Protein AF-A0ABD1EGR4-F1 (afdb_monomer)

Foldseek 3Di:
DDDPPPQDWDWDWDQDPNDTDIDTGGPVLRVVLVVDVVSVNVVVVVVVVVVVVVVVVVVVVVVVVVVVVQLVLLVVLVVCCVPPNDPDDDRDPPNVVCCVVPVPPPPPPVPDPPVPPDDDDDDDDDDDDDDDDDPPDDPPPPPPPPPDPPVPPDDDPCNVVVVVVVVVVVVVVVVVVVVVVVVVVVVVVVVVVVVVVVVVVVVVVVVVVVVVVVVPD

Nearest PDB structures (foldseek):
  4ija-assembly1_B  TM=2.630E-01  e=8.691E+00  Staphylococcus aureus subsp. aureus N315
  5gli-assembly1_A  TM=2.748E-01  e=9.912E+00  Homo sapiens

Structure (mmCIF, N/CA/C/O backbone):
data_AF-A0ABD1EGR4-F1
#
_entry.id   AF-A0ABD1EGR4-F1
#
loop_
_atom_site.group_PDB
_atom_site.id
_atom_site.type_symbol
_atom_site.label_atom_id
_atom_site.label_alt_id
_atom_site.label_comp_id
_atom_site.label_asym_id
_atom_site.label_entity_id
_atom_site.label_seq_id
_atom_site.pdbx_PDB_ins_code
_atom_site.Cartn_x
_atom_site.Cartn_y
_atom_site.Cartn_z
_atom_site.occupancy
_atom_site.B_iso_or_equiv
_atom_site.auth_seq_id
_atom_site.auth_comp_id
_atom_site.auth_asym_id
_atom_site.auth_atom_id
_atom_site.pdbx_PDB_model_num
ATOM 1 N N . MET A 1 1 ? 37.992 14.326 23.377 1.00 39.28 1 MET A N 1
ATOM 2 C CA . MET A 1 1 ? 37.382 14.932 22.176 1.00 39.28 1 MET A CA 1
ATOM 3 C C . MET A 1 1 ? 37.569 13.940 21.048 1.00 39.28 1 MET A C 1
ATOM 5 O O . MET A 1 1 ? 38.566 14.001 20.340 1.00 39.28 1 MET A O 1
ATOM 9 N N . GLU A 1 2 ? 36.673 12.964 20.970 1.00 46.69 2 GLU A N 1
ATOM 10 C CA . GLU A 1 2 ? 36.592 12.062 19.824 1.00 46.69 2 GLU A CA 1
ATOM 11 C C . GLU A 1 2 ? 35.922 12.859 18.708 1.00 46.69 2 GLU A C 1
ATOM 13 O O . GLU A 1 2 ? 34.825 13.386 18.886 1.00 46.69 2 GLU A O 1
ATOM 18 N N . LYS A 1 3 ? 36.643 13.081 17.609 1.00 48.09 3 LYS A N 1
ATOM 19 C CA . LYS A 1 3 ? 36.060 13.684 16.416 1.00 48.09 3 LYS A CA 1
ATOM 20 C C . LYS A 1 3 ? 35.178 12.610 15.786 1.00 48.09 3 LYS A C 1
ATOM 22 O O . LYS A 1 3 ? 35.717 11.623 15.297 1.00 48.09 3 LYS A O 1
ATOM 27 N N . GLU A 1 4 ? 33.862 12.803 15.809 1.00 52.94 4 GLU A N 1
ATOM 28 C CA . GLU A 1 4 ? 32.951 12.138 14.873 1.00 52.94 4 GLU A CA 1
ATOM 29 C C . GLU A 1 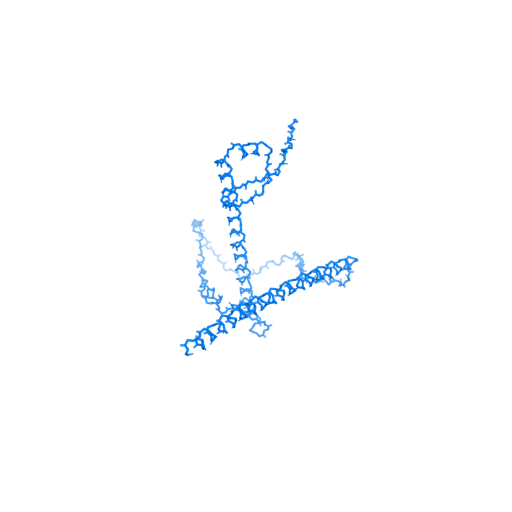4 ? 33.441 12.472 13.460 1.00 52.94 4 GLU A C 1
ATOM 31 O O . GLU A 1 4 ? 33.271 13.592 12.972 1.00 52.94 4 GLU A O 1
ATOM 36 N N . SER A 1 5 ? 34.141 11.533 12.825 1.00 59.09 5 SER A N 1
ATOM 37 C CA . SER A 1 5 ? 34.389 11.601 11.393 1.00 59.09 5 SER A CA 1
ATOM 38 C C . SER A 1 5 ? 33.048 11.366 10.718 1.00 59.09 5 SER A C 1
ATOM 40 O O . SER A 1 5 ? 32.538 10.248 10.742 1.00 59.09 5 SER A O 1
ATOM 42 N N . ALA A 1 6 ? 32.455 12.422 10.165 1.00 64.62 6 ALA A N 1
ATOM 43 C CA . ALA A 1 6 ? 31.322 12.275 9.269 1.00 64.62 6 ALA A CA 1
ATOM 44 C C . ALA A 1 6 ? 31.764 11.367 8.114 1.00 64.62 6 ALA A C 1
ATOM 46 O O . ALA A 1 6 ? 32.645 11.738 7.338 1.00 64.62 6 ALA A O 1
ATOM 47 N N . GLU A 1 7 ? 31.219 10.154 8.067 1.00 78.44 7 GLU A N 1
ATOM 48 C CA . GLU A 1 7 ? 31.459 9.225 6.972 1.00 78.44 7 GLU A CA 1
ATOM 49 C C . GLU A 1 7 ? 30.878 9.847 5.701 1.00 78.44 7 GLU A C 1
ATOM 51 O O . GLU A 1 7 ? 29.683 10.130 5.613 1.00 78.44 7 GLU A O 1
ATOM 56 N N . GLU A 1 8 ? 31.748 10.134 4.737 1.00 88.25 8 GLU A N 1
ATOM 57 C CA . GLU A 1 8 ? 31.351 10.670 3.442 1.00 88.25 8 GLU A CA 1
ATOM 58 C C . GLU A 1 8 ? 30.535 9.604 2.704 1.00 88.25 8 GLU A C 1
ATOM 60 O O . GLU A 1 8 ? 31.027 8.505 2.448 1.00 88.25 8 GLU A O 1
ATOM 65 N N . LEU A 1 9 ? 29.266 9.902 2.424 1.00 90.94 9 LEU A N 1
ATOM 66 C CA . LEU A 1 9 ? 28.355 9.009 1.711 1.00 90.94 9 LEU A CA 1
ATOM 67 C C . LEU A 1 9 ? 28.386 9.332 0.217 1.00 90.94 9 LEU A C 1
ATOM 69 O O . LEU A 1 9 ? 28.289 10.496 -0.171 1.00 90.94 9 LEU A O 1
ATOM 73 N N . VAL A 1 10 ? 28.463 8.296 -0.612 1.00 92.62 10 VAL A N 1
ATOM 74 C CA . VAL A 1 10 ? 28.501 8.396 -2.071 1.00 92.62 10 VAL A CA 1
ATOM 75 C C . VAL A 1 10 ? 27.413 7.519 -2.675 1.00 92.62 10 VAL A C 1
ATOM 77 O O . VAL A 1 10 ? 27.086 6.446 -2.167 1.00 92.62 10 VAL A O 1
ATOM 80 N N . GLU A 1 11 ? 26.836 7.998 -3.770 1.00 92.94 11 GLU A N 1
ATOM 81 C CA . GLU A 1 11 ? 25.875 7.260 -4.577 1.00 92.94 11 GLU A CA 1
ATOM 82 C C . GLU A 1 11 ? 26.617 6.432 -5.633 1.00 92.94 11 GLU A C 1
ATOM 84 O O . GLU A 1 11 ? 27.356 6.977 -6.454 1.00 92.94 11 GLU A O 1
ATOM 89 N N . ILE A 1 12 ? 26.425 5.114 -5.615 1.00 91.31 12 ILE A N 1
ATOM 90 C CA . ILE A 1 12 ? 27.001 4.188 -6.596 1.00 91.31 12 ILE A CA 1
ATOM 91 C C . ILE A 1 12 ? 25.898 3.431 -7.330 1.00 91.31 12 ILE A C 1
ATOM 93 O O . ILE A 1 12 ? 24.849 3.127 -6.762 1.00 91.31 12 ILE A O 1
ATOM 97 N N . SER A 1 13 ? 26.147 3.107 -8.598 1.00 90.44 13 SER A N 1
ATOM 98 C CA . SER A 1 13 ? 25.263 2.266 -9.410 1.00 90.44 13 SER A CA 1
ATOM 99 C C . SER A 1 13 ? 25.934 0.923 -9.670 1.00 90.44 13 SER A C 1
ATOM 101 O O . SER A 1 13 ? 27.035 0.879 -10.212 1.00 90.44 13 SER A O 1
ATOM 103 N N . LEU A 1 14 ? 25.272 -0.161 -9.271 1.00 89.94 14 LEU A N 1
ATOM 104 C CA . LEU A 1 14 ? 25.746 -1.533 -9.423 1.00 89.94 14 LEU A CA 1
ATOM 105 C C . LEU A 1 14 ? 24.806 -2.292 -10.361 1.00 89.94 14 LEU A C 1
ATOM 107 O O . LEU A 1 14 ? 23.589 -2.273 -10.168 1.00 89.94 14 LEU A O 1
ATOM 111 N N . ASN A 1 15 ? 25.361 -2.997 -11.348 1.00 87.75 15 ASN A N 1
ATOM 112 C CA . ASN A 1 15 ? 24.580 -3.894 -12.194 1.00 87.75 15 ASN A CA 1
ATOM 113 C C . ASN A 1 15 ? 24.522 -5.281 -11.547 1.00 87.75 15 ASN A C 1
ATOM 115 O O . ASN A 1 15 ? 25.533 -5.972 -11.439 1.00 87.75 15 ASN A O 1
ATOM 119 N N . TYR A 1 16 ? 23.336 -5.705 -11.121 1.00 85.81 16 TYR A N 1
ATOM 120 C CA . TYR A 1 16 ? 23.127 -7.018 -10.523 1.00 85.81 16 TYR A CA 1
ATOM 121 C C . TYR A 1 16 ? 22.041 -7.773 -11.285 1.00 85.81 16 TYR A C 1
ATOM 123 O O . TYR A 1 16 ? 20.891 -7.342 -11.356 1.00 85.81 16 TYR A O 1
ATOM 131 N N . LYS A 1 17 ? 22.402 -8.928 -11.862 1.00 87.62 17 LYS A N 1
ATOM 132 C CA . LYS A 1 17 ? 21.497 -9.778 -12.664 1.00 87.62 17 LYS A CA 1
ATOM 133 C C . LYS A 1 17 ? 20.791 -9.021 -13.807 1.00 87.62 17 LYS A C 1
ATOM 135 O O . LYS A 1 17 ? 19.654 -9.341 -14.145 1.00 87.62 17 LYS A O 1
ATOM 140 N N . GLY A 1 18 ? 21.464 -8.036 -14.409 1.00 84.00 18 GLY A N 1
ATOM 141 C CA . GLY A 1 18 ? 20.916 -7.230 -15.505 1.00 84.00 18 GLY A CA 1
ATOM 142 C C . GLY A 1 18 ? 19.985 -6.099 -15.061 1.00 84.00 18 GLY A C 1
ATOM 143 O O . GLY A 1 18 ? 19.310 -5.516 -15.906 1.00 84.00 18 GLY A O 1
ATOM 144 N N . LEU A 1 19 ? 19.933 -5.796 -13.760 1.00 83.56 19 LEU A N 1
ATOM 145 C CA . LEU A 1 19 ? 19.247 -4.635 -13.201 1.00 83.56 19 LEU A CA 1
ATOM 146 C C . LEU A 1 19 ? 20.280 -3.642 -12.670 1.00 83.56 19 LEU A C 1
ATOM 148 O O . LEU A 1 19 ? 21.143 -4.022 -11.880 1.00 83.56 19 LEU A O 1
ATOM 152 N N . ASP A 1 20 ? 20.157 -2.378 -13.067 1.00 89.38 20 ASP A N 1
ATOM 153 C CA . ASP A 1 20 ? 20.952 -1.291 -12.500 1.00 89.38 20 ASP A CA 1
ATOM 154 C C . ASP A 1 20 ? 20.298 -0.825 -11.196 1.00 89.38 20 ASP A C 1
ATOM 156 O O . ASP A 1 20 ? 19.150 -0.371 -11.180 1.00 89.38 20 ASP A O 1
ATOM 160 N N . LEU A 1 21 ? 21.016 -0.995 -10.089 1.00 88.12 21 LEU A N 1
ATOM 161 C CA . LEU A 1 21 ? 20.569 -0.657 -8.744 1.00 88.12 21 LEU A CA 1
ATOM 162 C C . LEU A 1 21 ? 21.455 0.441 -8.168 1.00 88.12 21 LEU A C 1
ATOM 164 O O . LEU A 1 21 ? 22.680 0.371 -8.255 1.00 88.12 21 LEU A O 1
ATOM 168 N N . THR A 1 22 ? 20.832 1.432 -7.541 1.00 90.12 22 THR A N 1
ATOM 169 C CA . THR A 1 22 ? 21.526 2.595 -6.987 1.00 90.12 22 THR A CA 1
ATOM 170 C C . THR A 1 22 ? 21.521 2.543 -5.464 1.00 90.12 22 THR A C 1
ATOM 172 O O . THR A 1 22 ? 20.469 2.355 -4.851 1.00 90.12 22 THR A O 1
ATOM 175 N N . PHE A 1 23 ? 22.693 2.708 -4.852 1.00 89.31 23 PHE A N 1
ATOM 176 C CA . PHE A 1 23 ? 22.882 2.642 -3.403 1.00 89.31 23 PHE A CA 1
ATOM 177 C C . PHE A 1 23 ? 23.635 3.866 -2.894 1.00 89.31 23 PHE A C 1
ATOM 179 O O . PHE A 1 23 ? 24.560 4.344 -3.545 1.00 89.31 23 PHE A O 1
ATOM 186 N N . ILE A 1 24 ? 23.266 4.332 -1.701 1.00 91.31 24 ILE A N 1
ATOM 187 C CA . ILE A 1 24 ? 24.014 5.347 -0.953 1.00 91.31 24 ILE A CA 1
ATOM 188 C C . ILE A 1 24 ? 24.839 4.609 0.095 1.00 91.31 24 ILE A C 1
ATOM 190 O O . ILE A 1 24 ? 24.270 3.990 0.997 1.00 91.31 24 ILE A O 1
ATOM 194 N N . VAL A 1 25 ? 26.161 4.653 -0.039 1.00 91.06 25 VAL A N 1
ATOM 195 C CA . VAL A 1 25 ? 27.093 3.892 0.802 1.00 91.06 25 VAL A CA 1
ATOM 196 C C . VAL A 1 25 ? 28.262 4.772 1.254 1.00 91.06 25 VAL A C 1
ATOM 198 O O . VAL A 1 25 ? 28.586 5.742 0.566 1.00 91.06 25 VAL A O 1
ATOM 201 N N . PRO A 1 26 ? 28.913 4.477 2.391 1.00 92.31 26 PRO A N 1
ATOM 202 C CA . PRO A 1 26 ? 30.149 5.152 2.779 1.00 92.31 26 PRO A CA 1
ATOM 203 C C . PRO A 1 26 ? 31.219 5.031 1.690 1.00 92.31 26 PRO A C 1
ATOM 205 O O . PRO A 1 26 ? 31.347 3.979 1.068 1.00 92.31 26 PRO A O 1
ATOM 208 N N . LEU A 1 27 ? 32.029 6.073 1.491 1.00 87.44 27 LEU A N 1
ATOM 209 C CA . LEU A 1 27 ? 33.076 6.131 0.461 1.00 87.44 27 LEU A CA 1
ATOM 210 C C . LEU A 1 27 ? 34.026 4.921 0.516 1.00 87.44 27 LEU A C 1
ATOM 212 O O . LEU A 1 27 ? 34.391 4.366 -0.516 1.00 87.44 27 LEU A O 1
ATOM 216 N N . VAL A 1 28 ? 34.372 4.476 1.727 1.00 88.12 28 VAL A N 1
ATOM 217 C CA . VAL A 1 28 ? 35.227 3.298 1.949 1.00 88.12 28 VAL A CA 1
ATOM 218 C C . VAL A 1 28 ? 34.556 2.016 1.447 1.00 88.12 28 VAL A C 1
ATOM 220 O O . VAL A 1 28 ? 35.212 1.158 0.866 1.00 88.12 28 VAL A O 1
ATOM 223 N N . GLU A 1 29 ? 33.242 1.883 1.641 1.00 88.06 29 GLU A N 1
ATOM 224 C CA . GLU A 1 29 ? 32.485 0.749 1.107 1.00 88.06 29 GLU A CA 1
ATOM 225 C C . GLU A 1 29 ? 32.318 0.867 -0.412 1.00 88.06 29 GLU A C 1
ATOM 227 O O . GLU A 1 29 ? 32.444 -0.138 -1.106 1.00 88.06 29 GLU A O 1
ATOM 232 N N . ALA A 1 30 ? 32.102 2.074 -0.947 1.00 88.06 30 ALA A N 1
ATOM 233 C CA . ALA A 1 30 ? 31.981 2.310 -2.387 1.00 88.06 30 ALA A CA 1
ATOM 234 C C . ALA A 1 30 ? 33.208 1.804 -3.157 1.00 88.06 30 ALA A C 1
ATOM 236 O O . ALA A 1 30 ? 33.063 1.146 -4.184 1.00 88.06 30 ALA A O 1
ATOM 237 N N . GLU A 1 31 ? 34.411 2.071 -2.645 1.00 87.75 31 GLU A N 1
ATOM 238 C CA . GLU A 1 31 ? 35.658 1.639 -3.277 1.00 87.75 31 GLU A CA 1
ATOM 239 C C . GLU A 1 31 ? 35.791 0.110 -3.302 1.00 87.75 31 GLU A C 1
ATOM 241 O O . GLU A 1 31 ? 36.231 -0.457 -4.300 1.00 87.75 31 GLU A O 1
ATOM 246 N N . ILE A 1 32 ? 35.351 -0.583 -2.250 1.00 89.25 32 ILE A N 1
ATOM 247 C CA . ILE A 1 32 ? 35.344 -2.052 -2.218 1.00 89.25 32 ILE A CA 1
ATOM 248 C C . ILE A 1 32 ? 34.323 -2.596 -3.225 1.00 89.25 32 ILE A C 1
ATOM 250 O O . ILE A 1 32 ? 34.641 -3.489 -4.005 1.00 89.25 32 ILE A O 1
ATOM 254 N N . LEU A 1 33 ? 33.112 -2.034 -3.244 1.00 89.88 33 LEU A N 1
ATOM 255 C CA . LEU A 1 33 ? 32.012 -2.503 -4.091 1.00 89.88 33 LEU A CA 1
ATOM 256 C C . LEU A 1 33 ? 32.248 -2.252 -5.587 1.00 89.88 33 LEU A C 1
ATOM 258 O O . LEU A 1 33 ? 31.697 -2.972 -6.410 1.00 89.88 33 LEU A O 1
ATOM 262 N N . LEU A 1 34 ? 33.045 -1.245 -5.950 1.00 88.19 34 LEU A N 1
ATOM 263 C CA . LEU A 1 34 ? 33.411 -0.979 -7.346 1.00 88.19 34 LEU A CA 1
ATOM 264 C C . LEU A 1 34 ? 34.579 -1.844 -7.841 1.00 88.19 34 LEU A C 1
ATOM 266 O O . LEU A 1 34 ? 34.732 -2.010 -9.048 1.00 88.19 34 LEU A O 1
ATOM 270 N N . ASN A 1 35 ? 35.404 -2.368 -6.929 1.00 89.62 35 ASN A N 1
ATOM 271 C CA . ASN A 1 35 ? 36.596 -3.150 -7.266 1.00 89.62 35 ASN A CA 1
ATOM 272 C C . ASN A 1 35 ? 36.386 -4.669 -7.154 1.00 89.62 35 ASN A C 1
ATOM 274 O O . ASN A 1 35 ? 37.172 -5.428 -7.720 1.00 89.62 35 ASN A O 1
ATOM 278 N N . ASP A 1 36 ? 35.362 -5.114 -6.422 1.00 91.44 36 ASP A N 1
ATOM 279 C CA . ASP A 1 36 ? 35.070 -6.526 -6.176 1.00 91.44 36 ASP A CA 1
ATOM 280 C C . ASP A 1 36 ? 33.598 -6.850 -6.487 1.00 91.44 36 ASP A C 1
ATOM 282 O O . ASP A 1 36 ? 32.680 -6.538 -5.721 1.00 91.44 36 ASP A O 1
ATOM 286 N N . ASP A 1 37 ? 33.387 -7.523 -7.621 1.00 86.75 37 ASP A N 1
ATOM 287 C CA . ASP A 1 37 ? 32.069 -7.954 -8.098 1.00 86.75 37 ASP A CA 1
ATOM 288 C C . ASP A 1 37 ? 31.379 -8.934 -7.128 1.00 86.75 37 ASP A C 1
ATOM 290 O O . ASP A 1 37 ? 30.148 -8.946 -7.015 1.00 86.75 37 ASP A O 1
ATOM 294 N N . GLU A 1 38 ? 32.144 -9.757 -6.402 1.00 89.81 38 GLU A N 1
ATOM 295 C CA . GLU A 1 38 ? 31.596 -10.695 -5.420 1.00 89.81 38 GLU A CA 1
ATOM 296 C C . GLU A 1 38 ? 31.140 -9.946 -4.161 1.00 89.81 38 GLU A C 1
ATOM 298 O O . GLU A 1 38 ? 30.053 -10.211 -3.629 1.00 89.81 38 GLU A O 1
ATOM 303 N N . ALA A 1 39 ? 31.917 -8.954 -3.716 1.00 89.19 39 ALA A N 1
ATOM 304 C CA . ALA A 1 39 ? 31.513 -8.056 -2.638 1.00 89.19 39 ALA A CA 1
ATOM 305 C C . ALA A 1 39 ? 30.253 -7.257 -3.013 1.00 89.19 39 ALA A C 1
ATOM 307 O O . ALA A 1 39 ? 29.320 -7.176 -2.205 1.00 89.19 39 ALA A O 1
ATOM 308 N N . ALA A 1 40 ? 30.180 -6.743 -4.245 1.00 88.88 40 ALA A N 1
ATOM 309 C CA . ALA A 1 40 ? 29.008 -6.055 -4.783 1.00 88.88 40 ALA A CA 1
ATOM 310 C C . ALA A 1 40 ? 27.762 -6.951 -4.779 1.00 88.88 40 ALA A C 1
ATOM 312 O O . ALA A 1 40 ? 26.715 -6.572 -4.245 1.00 88.88 40 ALA A O 1
ATOM 313 N N . ALA A 1 41 ? 27.876 -8.175 -5.299 1.00 87.81 41 ALA A N 1
ATOM 314 C CA . ALA A 1 41 ? 26.781 -9.141 -5.324 1.00 87.81 41 ALA A CA 1
ATOM 315 C C . ALA A 1 41 ? 26.280 -9.492 -3.911 1.00 87.81 41 ALA A C 1
ATOM 317 O O . ALA A 1 41 ? 25.070 -9.492 -3.655 1.00 87.81 41 ALA A O 1
ATOM 318 N N . ASN A 1 42 ? 27.199 -9.738 -2.973 1.00 90.00 42 ASN A N 1
ATOM 319 C CA . ASN A 1 42 ? 26.869 -10.039 -1.580 1.00 90.00 42 ASN A CA 1
ATOM 320 C C . ASN A 1 42 ? 26.193 -8.857 -0.872 1.00 90.00 42 ASN A C 1
ATOM 322 O O . ASN A 1 42 ? 25.260 -9.053 -0.084 1.00 90.00 42 ASN A O 1
ATOM 326 N N . TYR A 1 43 ? 26.626 -7.629 -1.161 1.00 89.69 43 TYR A N 1
ATOM 327 C CA . TYR A 1 43 ? 26.028 -6.412 -0.619 1.00 89.69 43 TYR A CA 1
ATOM 328 C C . TYR A 1 43 ? 24.583 -6.230 -1.091 1.00 89.69 43 TYR A C 1
ATOM 330 O O . TYR A 1 43 ? 23.678 -6.050 -0.269 1.00 89.69 43 TYR A O 1
ATOM 338 N N . VAL A 1 44 ? 24.351 -6.358 -2.400 1.00 88.25 44 VAL A N 1
ATOM 339 C CA . VAL A 1 44 ? 23.018 -6.258 -3.009 1.00 88.25 44 VAL A CA 1
ATOM 340 C C . VAL A 1 44 ? 22.074 -7.313 -2.426 1.00 88.25 44 VAL A C 1
ATOM 342 O O . VAL A 1 44 ? 20.968 -6.985 -1.992 1.00 88.25 44 VAL A O 1
ATOM 345 N N . GLU A 1 45 ? 22.513 -8.573 -2.325 1.00 88.00 45 GLU A N 1
ATOM 346 C CA . GLU A 1 45 ? 21.705 -9.634 -1.713 1.00 88.00 45 GLU A CA 1
ATOM 347 C C . GLU A 1 45 ? 21.368 -9.364 -0.245 1.00 88.00 45 GLU A C 1
ATOM 349 O O . GLU A 1 45 ? 20.259 -9.660 0.212 1.00 88.00 45 GLU A O 1
ATOM 354 N N . LYS A 1 46 ? 22.325 -8.826 0.515 1.00 87.19 46 LYS A N 1
ATOM 355 C CA . LYS A 1 46 ? 22.137 -8.496 1.928 1.00 87.19 46 LYS A CA 1
ATOM 356 C C . LYS A 1 46 ? 21.109 -7.382 2.107 1.00 87.19 46 LYS A C 1
ATOM 358 O O . LYS A 1 46 ? 20.302 -7.467 3.033 1.00 87.19 46 LYS A O 1
ATOM 363 N N . MET A 1 47 ? 21.114 -6.372 1.237 1.00 84.62 47 MET A N 1
ATOM 364 C CA . MET A 1 47 ? 20.140 -5.277 1.282 1.00 84.62 47 MET A CA 1
ATOM 365 C C . MET A 1 47 ? 18.736 -5.744 0.897 1.00 84.62 47 MET A C 1
ATOM 367 O O . MET A 1 47 ? 17.804 -5.543 1.673 1.00 84.62 47 MET A O 1
ATOM 371 N N . LEU A 1 48 ? 18.600 -6.499 -0.197 1.00 82.88 48 LEU A N 1
ATOM 372 C CA . LEU A 1 48 ? 17.314 -7.074 -0.613 1.00 82.88 48 LEU A CA 1
ATOM 373 C C . LEU A 1 48 ? 16.682 -7.949 0.484 1.00 82.88 48 LEU A C 1
ATOM 375 O O . LEU A 1 48 ? 15.490 -7.841 0.770 1.00 82.88 48 LEU A O 1
ATOM 379 N N . LYS A 1 49 ? 17.486 -8.781 1.163 1.00 80.00 49 LYS A N 1
ATOM 380 C CA . LYS A 1 49 ? 17.005 -9.619 2.277 1.00 80.00 49 LYS A CA 1
ATOM 381 C C . LYS A 1 49 ? 16.543 -8.793 3.484 1.00 80.00 49 LYS A C 1
ATOM 383 O O . LYS A 1 49 ? 15.626 -9.223 4.184 1.00 80.00 49 LYS A O 1
ATOM 388 N N . ARG A 1 50 ? 17.157 -7.636 3.762 1.00 74.00 50 ARG A N 1
ATOM 389 C CA . ARG A 1 50 ? 16.746 -6.759 4.876 1.00 74.00 50 ARG A CA 1
ATOM 390 C C . ARG A 1 50 ? 15.390 -6.120 4.609 1.00 74.00 50 ARG A C 1
ATOM 392 O O . ARG A 1 50 ? 14.537 -6.163 5.497 1.00 74.00 50 ARG A O 1
ATOM 399 N N . ASP A 1 51 ? 15.176 -5.601 3.406 1.00 67.31 51 ASP A N 1
ATOM 400 C CA . ASP A 1 51 ? 13.929 -4.920 3.049 1.00 67.31 51 ASP A CA 1
ATOM 401 C C . ASP A 1 51 ? 12.731 -5.880 3.088 1.00 67.31 51 ASP A C 1
ATOM 403 O O . ASP A 1 51 ? 11.708 -5.577 3.711 1.00 67.31 51 ASP A O 1
ATOM 407 N N . ASP A 1 52 ? 12.895 -7.099 2.565 1.00 67.81 52 ASP A N 1
ATOM 408 C CA . ASP A 1 52 ? 11.876 -8.153 2.636 1.00 67.81 52 ASP A CA 1
ATOM 409 C C . ASP A 1 52 ? 11.504 -8.528 4.081 1.00 67.81 52 ASP A C 1
ATOM 411 O O . ASP A 1 52 ? 10.332 -8.758 4.409 1.00 67.81 52 ASP A O 1
ATOM 415 N N . VAL A 1 53 ? 12.494 -8.614 4.974 1.00 65.81 53 VAL A N 1
ATOM 416 C CA . VAL A 1 53 ? 12.275 -8.964 6.386 1.00 65.81 53 VAL A CA 1
ATOM 417 C C . VAL A 1 53 ? 11.590 -7.820 7.132 1.00 65.81 53 VAL A C 1
ATOM 419 O O . VAL A 1 53 ? 10.642 -8.067 7.887 1.00 65.81 53 VAL A O 1
ATOM 422 N N . GLN A 1 54 ? 12.013 -6.578 6.896 1.00 65.31 54 GLN A N 1
ATOM 423 C CA . GLN A 1 54 ? 11.440 -5.384 7.511 1.00 65.31 54 GLN A CA 1
ATOM 424 C C . GLN A 1 54 ? 9.973 -5.207 7.100 1.00 65.31 54 GLN A C 1
ATOM 426 O O . GLN A 1 54 ? 9.099 -4.989 7.946 1.00 65.31 54 GLN A O 1
ATOM 431 N N . GLU A 1 55 ? 9.669 -5.377 5.812 1.00 68.94 55 GLU A N 1
ATOM 432 C CA . GLU A 1 55 ? 8.314 -5.223 5.299 1.00 68.94 55 GLU A CA 1
ATOM 433 C C . GLU A 1 55 ? 7.389 -6.339 5.804 1.00 68.94 55 GLU A C 1
ATOM 435 O O . GLU A 1 55 ? 6.275 -6.076 6.274 1.00 68.94 55 GLU A O 1
ATOM 440 N N . ARG A 1 56 ? 7.862 -7.592 5.809 1.00 66.75 56 ARG A N 1
ATOM 441 C CA . ARG A 1 56 ? 7.116 -8.722 6.388 1.00 66.75 56 ARG A CA 1
ATOM 442 C C . ARG A 1 56 ? 6.869 -8.532 7.881 1.00 66.75 56 ARG A C 1
ATOM 444 O O . ARG A 1 56 ? 5.763 -8.820 8.342 1.00 66.75 56 ARG A O 1
ATOM 451 N N . SER A 1 57 ? 7.854 -8.034 8.626 1.00 66.94 57 SER A N 1
ATOM 452 C CA . SER A 1 57 ? 7.712 -7.717 10.051 1.00 66.94 57 SER A CA 1
ATOM 453 C C . SER A 1 57 ? 6.653 -6.630 10.273 1.00 66.94 57 SER A C 1
ATOM 455 O O . SER A 1 57 ? 5.714 -6.824 11.047 1.00 66.94 57 SER A O 1
ATOM 457 N N . GLY A 1 58 ? 6.700 -5.545 9.493 1.00 75.00 58 GLY A N 1
ATOM 458 C CA . GLY A 1 58 ? 5.707 -4.471 9.550 1.00 75.00 58 GLY A CA 1
ATOM 459 C C . GLY A 1 58 ? 4.286 -4.931 9.201 1.00 75.00 58 GLY A C 1
ATOM 460 O O . GLY A 1 58 ? 3.324 -4.541 9.867 1.00 75.00 58 GLY A O 1
ATOM 461 N N . ARG A 1 59 ? 4.120 -5.798 8.193 1.00 77.94 59 ARG A N 1
ATOM 462 C CA . ARG A 1 59 ? 2.811 -6.377 7.834 1.00 77.94 59 ARG A CA 1
ATOM 463 C C . ARG A 1 59 ? 2.273 -7.304 8.934 1.00 77.94 59 ARG A C 1
ATOM 465 O O . ARG A 1 59 ? 1.087 -7.225 9.261 1.00 77.94 59 ARG A O 1
ATOM 472 N N . ARG A 1 60 ? 3.126 -8.146 9.533 1.00 82.38 60 ARG A N 1
ATOM 473 C CA . ARG A 1 60 ? 2.758 -9.022 10.665 1.00 82.38 60 ARG A CA 1
ATOM 474 C C . ARG A 1 60 ? 2.308 -8.211 11.874 1.00 82.38 60 ARG A C 1
ATOM 476 O O . ARG A 1 60 ? 1.273 -8.522 12.461 1.00 82.38 60 ARG A O 1
ATOM 483 N N . GLU A 1 61 ? 3.027 -7.140 12.191 1.00 88.19 61 GLU A N 1
ATOM 484 C CA . GLU A 1 61 ? 2.680 -6.254 13.300 1.00 88.19 61 GLU A CA 1
ATOM 485 C C . GLU A 1 61 ? 1.326 -5.571 13.082 1.00 88.19 61 GLU A C 1
ATOM 487 O O . GLU A 1 61 ? 0.471 -5.568 13.967 1.00 88.19 61 GLU A O 1
ATOM 492 N N . LYS A 1 62 ? 1.071 -5.075 11.865 1.00 88.38 62 LYS A N 1
ATOM 493 C CA . LYS A 1 62 ? -0.232 -4.500 11.498 1.00 88.38 62 LYS A CA 1
ATOM 494 C C . LYS A 1 62 ? -1.371 -5.510 11.661 1.00 88.38 62 LYS A C 1
ATOM 496 O O . LYS A 1 62 ? -2.429 -5.149 12.178 1.00 88.38 62 LYS A O 1
ATOM 501 N N . CYS A 1 63 ? -1.158 -6.769 11.272 1.00 89.81 63 CYS A N 1
ATOM 502 C CA . CYS A 1 63 ? -2.143 -7.837 11.470 1.00 89.81 63 CYS A CA 1
ATOM 503 C C . CYS A 1 63 ? -2.396 -8.098 12.961 1.00 89.81 63 CYS A C 1
ATOM 505 O O . CYS A 1 63 ? -3.551 -8.127 13.391 1.00 89.81 63 CYS A O 1
ATOM 507 N N . ARG A 1 64 ? -1.331 -8.202 13.767 1.00 91.75 64 ARG A N 1
ATOM 508 C CA . ARG A 1 64 ? -1.418 -8.375 15.224 1.00 91.75 64 ARG A CA 1
ATOM 509 C C . ARG A 1 64 ? -2.199 -7.238 15.880 1.00 91.75 64 ARG A C 1
ATOM 511 O O . ARG A 1 64 ? -3.122 -7.485 16.654 1.00 91.75 64 ARG A O 1
ATOM 518 N N . GLN A 1 65 ? -1.874 -5.995 15.534 1.00 93.12 65 GLN A N 1
ATOM 519 C CA . GLN A 1 65 ? -2.542 -4.812 16.067 1.00 93.12 65 GLN A CA 1
ATOM 520 C C . GLN A 1 65 ? -4.024 -4.770 15.673 1.00 93.12 65 GLN A C 1
ATOM 522 O O . GLN A 1 65 ? -4.882 -4.458 16.503 1.00 93.12 65 GLN A O 1
ATOM 527 N N . LYS A 1 66 ? -4.346 -5.108 14.417 1.00 93.12 66 LYS A N 1
ATOM 528 C CA . LYS A 1 66 ? -5.731 -5.171 13.936 1.00 93.12 66 LYS A CA 1
ATOM 529 C C . LYS A 1 66 ? -6.533 -6.217 14.710 1.00 93.12 66 LYS A C 1
ATOM 531 O O . LYS A 1 66 ? -7.632 -5.900 15.162 1.00 93.12 66 LYS A O 1
ATOM 536 N N . PHE A 1 67 ? -5.968 -7.405 14.921 1.00 92.06 67 PHE A N 1
ATOM 537 C CA . PHE A 1 67 ? -6.597 -8.463 15.708 1.00 92.06 67 PHE A CA 1
ATOM 538 C C . PHE A 1 67 ? -6.812 -8.044 17.170 1.00 92.06 67 PHE A C 1
ATOM 540 O O . PHE A 1 67 ? -7.920 -8.167 17.688 1.00 92.06 67 PHE A O 1
ATOM 547 N N . ALA A 1 68 ? -5.805 -7.445 17.814 1.00 92.56 68 ALA A N 1
ATOM 548 C CA . ALA A 1 68 ? -5.924 -6.947 19.185 1.00 92.56 68 ALA A CA 1
ATOM 549 C C . ALA A 1 68 ? -7.030 -5.883 19.332 1.00 92.56 68 ALA A C 1
ATOM 551 O O . ALA A 1 68 ? -7.768 -5.875 20.320 1.00 92.56 68 ALA A O 1
ATOM 552 N N . ASN A 1 69 ? -7.174 -4.996 18.344 1.00 92.94 69 ASN A N 1
ATOM 553 C CA . ASN A 1 69 ? -8.239 -3.994 18.322 1.00 92.94 69 ASN A CA 1
ATOM 554 C C . ASN A 1 69 ? -9.628 -4.636 18.153 1.00 92.94 69 ASN A C 1
ATOM 556 O O . ASN A 1 69 ? -10.565 -4.241 18.850 1.00 92.94 69 ASN A O 1
ATOM 560 N N . LEU A 1 70 ? -9.756 -5.639 17.276 1.00 92.31 70 LEU A N 1
ATOM 561 C CA . LEU A 1 70 ? -10.989 -6.419 17.112 1.00 92.31 70 LEU A CA 1
ATOM 562 C C . LEU A 1 70 ? -11.379 -7.117 18.421 1.00 92.31 70 LEU A C 1
ATOM 564 O O . LEU A 1 70 ? -12.506 -6.961 18.886 1.00 92.31 70 LEU A O 1
ATOM 568 N N . GLN A 1 71 ? -10.427 -7.795 19.066 1.00 90.88 71 GLN A N 1
ATOM 569 C CA . GLN A 1 71 ? -10.646 -8.487 20.334 1.00 90.88 71 GLN A CA 1
ATOM 570 C C . GLN A 1 71 ? -11.111 -7.528 21.438 1.00 90.88 71 GLN A C 1
ATOM 572 O O . GLN A 1 71 ? -12.061 -7.835 22.158 1.00 90.88 71 GLN A O 1
ATOM 577 N N . ARG A 1 72 ? -10.490 -6.345 21.572 1.00 91.06 72 ARG A N 1
ATOM 578 C CA . ARG A 1 72 ? -10.943 -5.330 22.542 1.00 91.06 72 ARG A CA 1
ATOM 579 C C . ARG A 1 72 ? -12.363 -4.856 22.252 1.00 91.06 72 ARG A C 1
ATOM 581 O O . ARG A 1 72 ? -13.148 -4.712 23.184 1.00 91.06 72 ARG A O 1
ATOM 588 N N . SER A 1 73 ? -12.688 -4.613 20.982 1.00 90.25 73 SER A N 1
ATOM 589 C CA . SER A 1 73 ? -14.026 -4.167 20.581 1.00 90.25 73 SER A CA 1
ATOM 590 C C . SER A 1 73 ? -15.091 -5.209 20.932 1.00 90.25 73 SER A C 1
ATOM 592 O O . SER A 1 73 ? -16.078 -4.882 21.590 1.00 90.25 73 SER A O 1
ATOM 594 N N . TYR A 1 74 ? -14.827 -6.479 20.616 1.00 91.38 74 TYR A N 1
ATOM 595 C CA . TYR A 1 74 ? -15.672 -7.609 20.997 1.00 91.38 74 TYR A CA 1
ATOM 596 C C . TYR A 1 74 ? -15.853 -7.725 22.518 1.00 91.38 74 TYR A C 1
ATOM 598 O O . TYR A 1 74 ? -16.982 -7.748 23.004 1.00 91.38 74 TYR A O 1
ATOM 606 N N . MET A 1 75 ? -14.765 -7.706 23.296 1.00 89.19 75 MET A N 1
ATOM 607 C CA . MET A 1 75 ? -14.849 -7.814 24.759 1.00 89.19 75 MET A CA 1
ATOM 608 C C . MET A 1 75 ? -15.651 -6.663 25.374 1.00 89.19 75 MET A C 1
ATOM 610 O O . MET A 1 75 ? -16.484 -6.886 26.254 1.00 89.19 75 MET A O 1
ATOM 614 N N . ASN A 1 76 ? -15.449 -5.439 24.883 1.00 88.62 76 ASN A N 1
ATOM 615 C CA . ASN A 1 76 ? -16.225 -4.281 25.312 1.00 88.62 76 ASN A CA 1
ATOM 616 C C . ASN A 1 76 ? -17.708 -4.438 24.959 1.00 88.62 76 ASN A C 1
ATOM 618 O O . ASN A 1 76 ? -18.567 -4.085 25.766 1.00 88.62 76 ASN A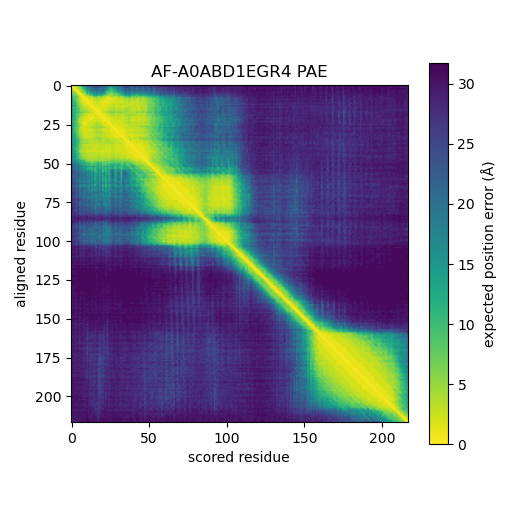 O 1
ATOM 622 N N . PHE A 1 77 ? -18.027 -4.964 23.777 1.00 88.31 77 PHE A N 1
ATOM 623 C CA . PHE A 1 77 ? -19.403 -5.215 23.363 1.00 88.31 77 PHE A CA 1
ATOM 624 C C . PHE A 1 77 ? -20.090 -6.239 24.277 1.00 88.31 77 PHE A C 1
ATOM 626 O O . PHE A 1 77 ? -21.131 -5.929 24.854 1.00 88.31 77 PHE A O 1
ATOM 633 N N . VAL A 1 78 ? -19.463 -7.395 24.518 1.00 87.12 78 VAL A N 1
ATOM 634 C CA . VAL A 1 78 ? -19.996 -8.446 25.404 1.00 87.12 78 VAL A CA 1
ATOM 635 C C . VAL A 1 78 ? -20.174 -7.941 26.840 1.00 87.12 78 VAL A C 1
ATOM 637 O O . VAL A 1 78 ? -21.198 -8.198 27.474 1.00 87.12 78 VAL A O 1
ATOM 640 N N . GLN A 1 79 ? -19.211 -7.181 27.373 1.00 85.12 79 GLN A N 1
ATOM 641 C CA . GLN A 1 79 ? -19.333 -6.585 28.708 1.00 85.12 79 GLN A CA 1
ATOM 642 C C . GLN A 1 79 ? -20.482 -5.573 28.795 1.00 85.12 79 GLN A C 1
ATOM 644 O O . GLN A 1 79 ? -21.186 -5.534 29.804 1.00 85.12 79 GLN A O 1
ATOM 649 N N . ASN A 1 80 ? -20.682 -4.764 27.753 1.00 84.00 80 ASN A N 1
ATOM 650 C CA . ASN A 1 80 ? -21.768 -3.788 27.708 1.00 84.00 80 ASN A CA 1
ATOM 651 C C . ASN A 1 80 ? -23.136 -4.460 27.530 1.00 84.00 80 ASN A C 1
ATOM 653 O O . ASN A 1 80 ? -24.086 -4.036 28.183 1.00 84.00 80 ASN A O 1
ATOM 657 N N . MET A 1 81 ? -23.233 -5.535 26.739 1.00 82.88 81 MET A N 1
ATOM 658 C CA . MET A 1 81 ? -24.450 -6.353 26.644 1.00 82.88 81 MET A CA 1
ATOM 659 C C . MET A 1 81 ? -24.887 -6.874 28.017 1.00 82.88 81 MET A C 1
ATOM 661 O O . MET A 1 81 ? -26.066 -6.788 28.352 1.00 82.88 81 MET A O 1
ATOM 665 N N . LYS A 1 82 ? -23.940 -7.353 28.837 1.00 79.00 82 LYS A N 1
ATOM 666 C CA . LYS A 1 82 ? -24.224 -7.849 30.196 1.00 79.00 82 LYS A CA 1
ATOM 667 C C . LYS A 1 82 ? -24.714 -6.760 31.156 1.00 79.00 82 LYS A C 1
ATOM 669 O O . LYS A 1 82 ? -25.446 -7.073 32.085 1.00 79.00 82 LYS A O 1
ATOM 674 N N . LYS A 1 83 ? -24.298 -5.502 30.964 1.00 78.94 83 LYS A N 1
ATOM 675 C CA . LYS A 1 83 ? -24.617 -4.382 31.872 1.00 78.94 83 LYS A CA 1
ATOM 676 C C . LYS A 1 83 ? -25.879 -3.613 31.484 1.00 78.94 83 LYS A C 1
ATOM 678 O O . LYS A 1 83 ? -26.619 -3.195 32.364 1.00 78.94 83 LYS A O 1
ATOM 683 N N . THR A 1 84 ? -26.099 -3.390 30.190 1.00 74.44 84 THR A N 1
ATOM 684 C CA . THR A 1 84 ? -27.091 -2.415 29.696 1.00 74.44 84 THR A CA 1
ATOM 685 C C . THR A 1 84 ? -28.210 -3.065 28.873 1.00 74.44 84 THR A C 1
ATOM 687 O O . THR A 1 84 ? -29.132 -2.374 28.441 1.00 74.44 84 THR A O 1
ATOM 690 N N . GLY A 1 85 ? -28.150 -4.384 28.656 1.00 64.56 85 GLY A N 1
ATOM 691 C CA . GLY A 1 85 ? -29.071 -5.115 27.785 1.00 64.56 85 GLY A CA 1
ATOM 692 C C . GLY A 1 85 ? -28.714 -5.001 26.296 1.00 64.56 85 GLY A C 1
ATOM 693 O O . GLY A 1 85 ? -27.916 -4.160 25.879 1.00 64.56 85 GLY A O 1
ATOM 694 N N . SER A 1 86 ? -29.308 -5.873 25.481 1.00 58.44 86 SER A N 1
ATOM 695 C CA . SER A 1 86 ? -28.975 -6.116 24.066 1.00 58.44 86 SER A CA 1
ATOM 696 C C . SER A 1 86 ? -29.397 -5.019 23.073 1.00 58.44 86 SER A C 1
ATOM 698 O O . SER A 1 86 ? -29.145 -5.152 21.882 1.00 58.44 86 SER A O 1
ATOM 700 N N . GLY A 1 87 ? -30.045 -3.938 23.518 1.00 58.16 87 GLY A N 1
ATOM 701 C CA . GLY A 1 87 ? -30.898 -3.137 22.628 1.00 58.16 87 GLY A CA 1
ATOM 702 C C . GLY A 1 87 ? -30.328 -1.846 22.032 1.00 58.16 87 GLY A C 1
ATOM 703 O O . GLY A 1 87 ? -31.086 -1.139 21.379 1.00 58.16 87 GLY A O 1
ATOM 704 N N . LYS A 1 88 ? -29.069 -1.452 22.288 1.00 64.25 88 LYS A N 1
ATOM 705 C CA . LYS A 1 88 ? -28.615 -0.076 21.951 1.00 64.25 88 LYS A CA 1
ATOM 706 C C . LYS A 1 88 ? -27.340 0.056 21.121 1.00 64.25 88 LYS A C 1
ATOM 708 O O . LYS A 1 88 ? -26.954 1.187 20.831 1.00 64.25 88 LYS A O 1
ATOM 713 N N . ARG A 1 89 ? -26.646 -1.029 20.774 1.00 73.62 89 ARG A N 1
ATOM 714 C CA . ARG A 1 89 ? -25.404 -0.940 19.990 1.00 73.62 89 ARG A CA 1
ATOM 715 C C . ARG A 1 89 ? -25.341 -2.028 18.940 1.00 73.62 89 ARG A C 1
ATOM 717 O O . ARG A 1 89 ? -25.613 -3.183 19.251 1.00 73.62 89 ARG A O 1
ATOM 724 N N . ASP A 1 90 ? -24.917 -1.634 17.749 1.00 81.31 90 ASP A N 1
ATOM 725 C CA . ASP A 1 90 ? -24.614 -2.571 16.680 1.00 81.31 90 ASP A CA 1
ATOM 726 C C . ASP A 1 90 ? -23.438 -3.470 17.088 1.00 81.31 90 ASP A C 1
ATOM 728 O O . ASP A 1 90 ? -22.499 -3.003 17.755 1.00 81.31 90 ASP A O 1
ATOM 732 N N . PRO A 1 91 ? -23.480 -4.762 16.725 1.00 82.75 91 PRO A N 1
ATOM 733 C CA . PRO A 1 91 ? -22.382 -5.673 16.985 1.00 82.75 91 PRO A CA 1
ATOM 734 C C . PRO A 1 91 ? -21.124 -5.238 16.215 1.00 82.75 91 PRO A C 1
ATOM 736 O O . PRO A 1 91 ? -21.216 -4.675 15.120 1.00 82.75 91 PRO A O 1
ATOM 739 N N . PRO A 1 92 ? -19.926 -5.482 16.771 1.00 85.88 92 PRO A N 1
ATOM 740 C CA . PRO A 1 92 ? -18.682 -5.174 16.083 1.00 85.88 92 PRO A CA 1
ATOM 741 C C . PRO A 1 92 ? -18.524 -6.018 14.802 1.00 85.88 92 PRO A C 1
ATOM 743 O O . PRO A 1 92 ? -19.121 -7.089 14.687 1.00 85.88 92 PRO A O 1
ATOM 746 N N . PRO A 1 93 ? -17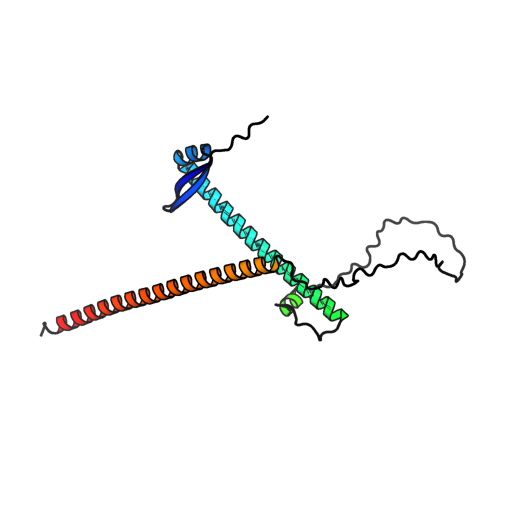.692 -5.575 13.840 1.00 86.94 93 PRO A N 1
ATOM 747 C CA . PRO A 1 93 ? -17.400 -6.356 12.641 1.00 86.94 93 PRO A CA 1
ATOM 748 C C . PRO A 1 93 ? -16.879 -7.754 12.992 1.00 86.94 93 PRO A C 1
ATOM 750 O O . PRO A 1 93 ? -16.026 -7.879 13.874 1.00 86.94 93 PRO A O 1
ATOM 753 N N . PHE A 1 94 ? -17.357 -8.771 12.270 1.00 89.50 94 PHE A N 1
ATOM 754 C CA . PHE A 1 94 ? -17.010 -10.185 12.481 1.00 89.50 94 PHE A CA 1
ATOM 755 C C . PHE A 1 94 ? -17.365 -10.711 13.883 1.00 89.50 94 PHE A C 1
ATOM 757 O O . PHE A 1 94 ? -16.609 -11.458 14.503 1.00 89.50 94 PHE A O 1
ATOM 764 N N . PHE A 1 95 ? -18.491 -10.252 14.441 1.00 88.75 95 PHE A N 1
ATOM 765 C CA . PHE A 1 95 ? -18.915 -10.641 15.786 1.00 88.75 95 PHE A CA 1
ATOM 766 C C . PHE A 1 95 ? -19.129 -12.150 15.929 1.00 88.75 95 PHE A C 1
ATOM 768 O O . PHE A 1 95 ? -18.695 -12.708 16.930 1.00 88.75 95 PHE A O 1
ATOM 775 N N . ASN A 1 96 ? -19.766 -12.802 14.954 1.00 88.56 96 ASN A N 1
ATOM 776 C CA . ASN A 1 96 ? -20.086 -14.229 15.035 1.00 88.56 96 ASN A CA 1
ATOM 777 C C . ASN A 1 96 ? -18.809 -15.075 15.059 1.00 88.56 96 ASN A C 1
ATOM 779 O O . ASN A 1 96 ? -18.663 -15.956 15.896 1.00 88.56 96 ASN A O 1
ATOM 783 N N . GLU A 1 97 ? -17.852 -14.734 14.202 1.00 91.06 97 GLU A N 1
ATOM 784 C CA . GLU A 1 97 ? -16.553 -15.388 14.099 1.00 91.06 97 GLU A CA 1
ATOM 785 C C . GLU A 1 97 ? -15.726 -15.163 15.373 1.00 91.06 97 GLU A C 1
ATOM 787 O O . GLU A 1 97 ? -15.087 -16.074 15.895 1.00 91.06 97 GLU A O 1
ATOM 792 N N . LEU A 1 98 ? -15.758 -13.948 15.932 1.00 89.62 98 LEU A N 1
ATOM 793 C CA . LEU A 1 98 ? -15.101 -13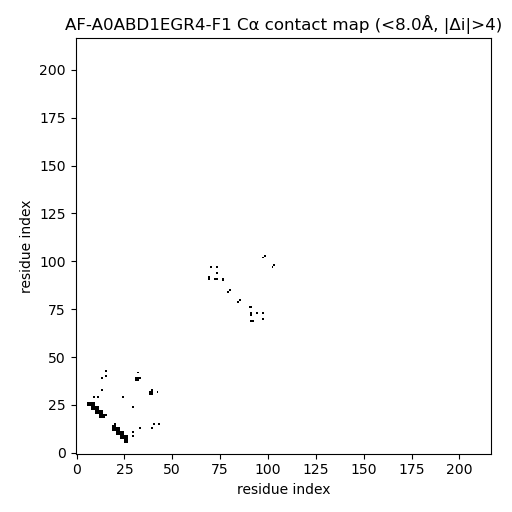.665 17.209 1.00 89.62 98 LEU A CA 1
ATOM 794 C C . LEU A 1 98 ? -15.794 -14.361 18.384 1.00 89.62 98 LEU A C 1
ATOM 796 O O . LEU A 1 98 ? -15.107 -14.780 19.310 1.00 89.62 98 LEU A O 1
ATOM 800 N N . GLN A 1 99 ? -17.118 -14.496 18.360 1.00 89.50 99 GLN A N 1
ATOM 801 C CA . GLN A 1 99 ? -17.887 -15.229 19.363 1.00 89.50 99 GLN A CA 1
ATOM 802 C C . GLN A 1 99 ? -17.570 -16.727 19.309 1.00 89.50 99 GLN A C 1
ATOM 804 O O . GLN A 1 99 ? -17.415 -17.332 20.360 1.00 89.50 99 GLN A O 1
ATOM 809 N N . GLU A 1 100 ? -17.390 -17.308 18.126 1.00 90.62 100 GLU A N 1
ATOM 810 C CA . GLU A 1 100 ? -16.955 -18.700 17.963 1.00 90.62 100 GLU A CA 1
ATOM 811 C C . GLU A 1 100 ? -15.536 -18.924 18.524 1.00 90.62 100 GLU A C 1
ATOM 813 O O . GLU A 1 100 ? -15.285 -19.876 19.253 1.00 90.62 100 GLU A O 1
ATOM 818 N N . ILE A 1 101 ? -14.601 -18.002 18.264 1.00 87.56 101 ILE A N 1
ATOM 819 C CA . ILE A 1 101 ? -13.194 -18.145 18.694 1.00 87.56 101 ILE A CA 1
ATOM 820 C C . ILE A 1 101 ? -12.978 -17.772 20.176 1.00 87.56 101 ILE A C 1
ATOM 822 O O . ILE A 1 101 ? -12.082 -18.296 20.845 1.00 87.56 101 ILE A O 1
ATOM 826 N N . LEU A 1 102 ? -13.716 -16.784 20.690 1.00 85.62 102 LEU A N 1
ATOM 827 C CA . LEU A 1 102 ? -13.476 -16.164 22.003 1.00 85.62 102 LEU A CA 1
ATOM 828 C C . LEU A 1 102 ? -14.629 -16.341 22.993 1.00 85.62 102 LEU A C 1
ATOM 830 O O . LEU A 1 102 ? -14.432 -16.058 24.176 1.00 85.62 102 LEU A O 1
ATOM 834 N N . GLY A 1 103 ? -15.822 -16.707 22.531 1.00 79.56 103 GLY A N 1
ATOM 835 C CA . GLY A 1 103 ? -17.028 -16.839 23.348 1.00 79.56 103 GLY A CA 1
ATOM 836 C C . GLY A 1 103 ? -16.999 -18.049 24.270 1.00 79.56 103 GLY A C 1
ATOM 837 O O . GLY A 1 103 ? -17.404 -17.918 25.422 1.00 79.56 103 GLY A O 1
ATOM 838 N N . ASP A 1 104 ? -16.408 -19.149 23.804 1.00 69.06 104 ASP A N 1
ATOM 839 C CA . ASP A 1 104 ? -16.292 -20.416 24.541 1.00 69.06 104 ASP A CA 1
ATOM 840 C C . ASP A 1 104 ? -15.050 -20.478 25.432 1.00 69.06 104 ASP A C 1
ATOM 842 O O . ASP A 1 104 ? -14.663 -21.536 25.922 1.00 69.06 104 ASP A O 1
ATOM 846 N N . LYS A 1 105 ? -14.387 -19.338 25.665 1.00 62.69 105 LYS A N 1
ATOM 847 C CA . LYS A 1 105 ? -13.355 -19.266 26.697 1.00 62.69 105 LYS A CA 1
ATOM 848 C C . LYS A 1 105 ? -14.048 -19.354 28.043 1.00 62.69 105 LYS A C 1
ATOM 850 O O . LYS A 1 105 ? -14.357 -18.326 28.654 1.00 62.69 105 LYS A O 1
ATOM 855 N N . ASP A 1 106 ? -14.272 -20.589 28.481 1.00 56.00 106 ASP A N 1
ATOM 856 C CA . ASP A 1 106 ? -14.535 -20.934 29.861 1.00 56.00 106 ASP A CA 1
ATOM 857 C C . ASP A 1 106 ? -13.601 -20.084 30.702 1.00 56.00 106 ASP A C 1
ATOM 859 O O . ASP A 1 106 ? -12.370 -20.173 30.626 1.00 56.00 106 ASP A O 1
ATOM 863 N N . LYS A 1 107 ? -14.200 -19.178 31.473 1.00 57.25 107 LYS A N 1
ATOM 864 C CA . LYS A 1 107 ? -13.501 -18.572 32.587 1.00 57.25 107 LYS A CA 1
ATOM 865 C C . LYS A 1 107 ? -13.262 -19.713 33.555 1.00 57.25 107 LYS A C 1
ATOM 867 O O . LYS A 1 107 ? -14.035 -19.906 34.489 1.00 57.25 107 LYS A O 1
ATOM 872 N N . VAL A 1 108 ? -12.187 -20.459 33.330 1.00 52.59 108 VAL A N 1
ATOM 873 C CA . VAL A 1 108 ? -11.505 -21.170 34.392 1.00 52.59 108 VAL A CA 1
ATOM 874 C C . VAL A 1 108 ? -11.028 -20.051 35.306 1.00 52.59 108 VAL A C 1
ATOM 876 O O . VAL A 1 108 ? -9.962 -19.477 35.125 1.00 52.59 108 VAL A O 1
ATOM 879 N N . ASN A 1 109 ? -11.914 -19.622 36.202 1.00 48.41 109 ASN A N 1
ATOM 880 C CA . ASN A 1 109 ? -11.515 -19.053 37.465 1.00 48.41 109 ASN A CA 1
ATOM 881 C C . ASN A 1 109 ? -10.932 -20.260 38.186 1.00 48.41 109 ASN A C 1
ATOM 883 O O . ASN A 1 109 ? -11.733 -21.075 38.654 1.00 48.41 109 ASN A O 1
ATOM 887 N N . PRO A 1 110 ? -9.599 -20.460 38.217 1.00 60.53 110 PRO A N 1
ATOM 888 C CA . PRO A 1 110 ? -9.071 -21.424 39.158 1.00 60.53 110 PRO A CA 1
ATOM 889 C C . PRO A 1 110 ? -9.667 -21.025 40.517 1.00 60.53 110 PRO A C 1
ATOM 891 O O . PRO A 1 110 ? -9.540 -19.851 40.895 1.00 60.53 110 PRO A O 1
ATOM 894 N N . PRO A 1 111 ? -10.435 -21.912 41.180 1.00 60.00 111 PRO A N 1
ATOM 895 C CA . PRO A 1 111 ? -10.894 -21.639 42.529 1.00 60.00 111 PRO A CA 1
ATOM 896 C C . PRO A 1 111 ? -9.640 -21.290 43.314 1.00 60.00 111 PRO A C 1
ATOM 898 O O . PRO A 1 111 ? -8.665 -22.030 43.213 1.00 60.00 111 PRO A O 1
ATOM 901 N N . TYR A 1 112 ? -9.660 -20.097 43.918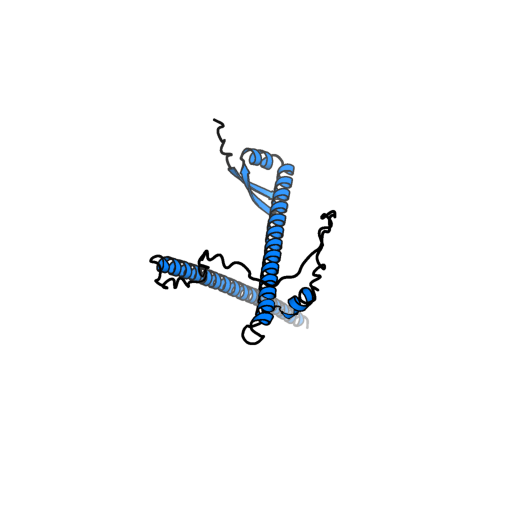 1.00 56.56 112 TYR A N 1
ATOM 902 C CA . TYR A 1 112 ? -8.652 -19.535 44.813 1.00 56.56 112 TYR A CA 1
ATOM 903 C C . TYR A 1 112 ? -7.431 -20.449 44.974 1.00 56.56 112 TYR A C 1
ATOM 905 O O . TYR A 1 112 ? -7.504 -21.466 45.661 1.00 56.56 112 TYR A O 1
ATOM 913 N N . LEU A 1 113 ? -6.311 -20.095 44.336 1.00 58.03 113 LEU A N 1
ATOM 914 C CA . LEU A 1 113 ? -5.023 -20.592 44.804 1.00 58.03 113 LEU A CA 1
ATOM 915 C C . LEU A 1 113 ? -4.859 -20.006 46.206 1.00 58.03 113 LEU A C 1
ATOM 917 O O . LEU A 1 113 ? -4.397 -18.876 46.357 1.00 58.03 113 LEU A O 1
ATOM 921 N N . GLU A 1 114 ? -5.356 -20.724 47.211 1.00 51.22 114 GLU A N 1
ATOM 922 C CA . GLU A 1 114 ? -4.953 -20.502 48.583 1.00 51.22 114 GLU A CA 1
ATOM 923 C C . GLU A 1 114 ? -3.451 -20.740 48.608 1.00 51.22 114 GLU A C 1
ATOM 925 O O . GLU A 1 114 ? -2.957 -21.861 48.457 1.00 51.22 114 GLU A O 1
ATOM 930 N N . ASP A 1 115 ? -2.734 -19.625 48.663 1.00 43.38 115 ASP A N 1
ATOM 931 C CA . ASP A 1 115 ? -1.305 -19.567 48.870 1.00 43.38 115 ASP A CA 1
ATOM 932 C C . ASP A 1 115 ? -1.011 -20.365 50.144 1.00 43.38 115 ASP A C 1
ATOM 934 O O . ASP A 1 115 ? -1.306 -19.927 51.255 1.00 43.38 115 ASP A O 1
ATOM 938 N N . SER A 1 116 ? -0.525 -21.596 49.980 1.00 53.41 116 SER A N 1
ATOM 939 C CA . SER A 1 116 ? -0.322 -22.566 51.064 1.00 53.41 116 SER A CA 1
ATOM 940 C C . SER A 1 116 ? 0.905 -22.221 51.927 1.00 53.41 116 SER A C 1
ATOM 942 O O . SER A 1 116 ? 1.601 -23.111 52.407 1.00 53.41 116 SER A O 1
ATOM 944 N N . LEU A 1 117 ? 1.190 -20.928 52.114 1.00 51.44 117 LEU A N 1
ATOM 945 C CA . LEU A 1 117 ? 2.283 -20.388 52.927 1.00 51.44 117 LEU A CA 1
ATOM 946 C C . LEU A 1 117 ? 1.802 -19.728 54.230 1.00 51.44 117 LEU A C 1
ATOM 948 O O . LEU A 1 117 ? 2.509 -18.902 54.803 1.00 51.44 117 LEU A O 1
ATOM 952 N N . SER A 1 118 ? 0.631 -20.104 54.745 1.00 49.16 118 SER A N 1
ATOM 953 C CA . SER A 1 118 ? 0.311 -19.889 56.159 1.00 49.16 118 SER A CA 1
ATOM 954 C C . SER A 1 118 ? 0.456 -21.206 56.917 1.00 49.16 118 SER A C 1
ATOM 956 O O . SER A 1 118 ? -0.478 -22.005 56.988 1.00 49.16 118 SER A O 1
ATOM 958 N N . GLU A 1 119 ? 1.650 -21.435 57.462 1.00 46.53 119 GLU A N 1
ATOM 959 C CA . GLU A 1 119 ? 1.844 -22.429 58.517 1.00 46.53 119 GLU A CA 1
ATOM 960 C C . GLU A 1 119 ? 1.044 -22.058 59.785 1.00 46.53 119 GLU A C 1
ATOM 962 O O . GLU A 1 119 ? 0.706 -20.887 59.992 1.00 46.53 119 GLU A O 1
ATOM 967 N N . PRO A 1 120 ? 0.690 -23.062 60.607 1.00 60.16 120 PRO A N 1
ATOM 968 C CA . PRO A 1 120 ? -0.444 -23.005 61.520 1.00 60.16 120 PRO A CA 1
ATOM 969 C C . PRO A 1 120 ? -0.058 -22.559 62.941 1.00 60.16 120 PRO A C 1
ATOM 971 O O . PRO A 1 120 ? 1.114 -22.362 63.263 1.00 60.16 120 PRO A O 1
ATOM 974 N N . THR A 1 121 ? -1.065 -22.594 63.826 1.00 40.00 121 THR A N 1
ATOM 975 C CA . THR A 1 121 ? -1.026 -22.545 65.308 1.00 40.00 121 THR A CA 1
ATOM 976 C C . THR A 1 121 ? -1.046 -21.113 65.885 1.00 40.00 121 THR A C 1
ATOM 978 O O . THR A 1 121 ? -0.217 -20.287 65.538 1.00 40.00 121 THR A O 1
ATOM 981 N N . ILE A 1 122 ? -1.959 -20.701 66.775 1.00 43.00 122 ILE A N 1
ATOM 982 C CA . ILE A 1 122 ? -2.613 -21.405 67.890 1.00 43.00 122 ILE A CA 1
ATOM 983 C C . ILE A 1 122 ? -4.037 -20.854 68.109 1.00 43.00 122 ILE A C 1
ATOM 985 O O . ILE A 1 122 ? -4.261 -19.644 68.120 1.00 43.00 122 ILE A O 1
ATOM 989 N N . GLU A 1 123 ? -4.972 -21.776 68.324 1.00 52.91 123 GLU A N 1
ATOM 990 C CA . GLU A 1 123 ? -6.336 -21.563 68.808 1.00 52.91 123 GLU A CA 1
ATOM 991 C C . GLU A 1 123 ? -6.350 -20.963 70.225 1.00 52.91 123 GLU A C 1
ATOM 993 O O . GLU A 1 123 ? -5.642 -21.429 71.117 1.00 52.91 123 GLU A O 1
ATOM 998 N N . SER A 1 124 ? -7.225 -19.993 70.487 1.00 45.22 124 SER A N 1
ATOM 999 C CA . SER A 1 124 ? -7.864 -19.869 71.801 1.00 45.22 124 SER A CA 1
ATOM 1000 C C . SER A 1 124 ? -9.191 -19.141 71.669 1.00 45.22 124 SER A C 1
ATOM 1002 O O . SER A 1 124 ? -9.277 -17.988 71.251 1.00 45.22 124 SER A O 1
ATOM 1004 N N . GLU A 1 125 ? -10.224 -19.900 71.998 1.00 47.66 125 GLU A N 1
ATOM 1005 C CA . GLU A 1 125 ? -11.627 -19.543 72.016 1.00 47.66 125 GLU A CA 1
ATOM 1006 C C . GLU A 1 125 ? -11.922 -18.407 73.005 1.00 47.66 125 GLU A C 1
ATOM 1008 O O . GLU A 1 125 ? -11.392 -18.363 74.115 1.00 47.66 125 GLU A O 1
ATOM 1013 N N . SER A 1 126 ? -12.851 -17.521 72.650 1.00 39.28 126 SER A N 1
ATOM 1014 C CA . SER A 1 126 ? -14.157 -17.442 73.322 1.00 39.28 126 SER A CA 1
ATOM 1015 C C . SER A 1 126 ? -14.902 -16.151 72.959 1.00 39.28 126 SER A C 1
ATOM 1017 O O . SER A 1 126 ? -14.322 -15.079 72.819 1.00 39.28 126 SER A O 1
ATOM 1019 N N . SER A 1 127 ? -16.230 -16.284 72.929 1.00 37.19 127 SER A N 1
ATOM 1020 C CA . SER A 1 127 ? -17.216 -15.232 73.222 1.00 37.19 127 SER A CA 1
ATOM 1021 C C . SER A 1 127 ? -17.607 -14.254 72.103 1.00 37.19 127 SER A C 1
ATOM 1023 O O . SER A 1 127 ? -17.023 -13.195 71.918 1.00 37.19 127 SER A O 1
ATOM 1025 N N . SER A 1 128 ? -18.714 -14.598 71.430 1.00 46.78 128 SER A N 1
ATOM 1026 C CA . SER A 1 128 ? -19.928 -13.769 71.299 1.00 46.78 128 SER A CA 1
ATOM 1027 C C . SER A 1 128 ? -19.776 -12.268 71.590 1.00 46.78 128 SER A C 1
ATOM 1029 O O . SER A 1 128 ? -19.636 -11.905 72.753 1.00 46.78 128 SER A O 1
ATOM 1031 N N . SER A 1 129 ? -20.021 -11.410 70.595 1.00 34.47 129 SER A N 1
ATOM 1032 C CA . SER A 1 129 ? -20.898 -10.238 70.761 1.00 34.47 129 SER A CA 1
ATOM 1033 C C . SER A 1 129 ? -21.059 -9.487 69.442 1.00 34.47 129 SER A C 1
ATOM 1035 O O . SER A 1 129 ? -20.088 -9.102 68.798 1.00 34.47 129 SER A O 1
ATOM 1037 N N . SER A 1 130 ? -22.311 -9.204 69.093 1.00 46.38 130 SER A N 1
ATOM 1038 C CA . SER A 1 130 ? -22.683 -8.001 68.352 1.00 46.38 130 SER A CA 1
ATOM 1039 C C . SER A 1 130 ? -21.938 -6.784 68.913 1.00 46.38 130 SER A C 1
ATOM 1041 O O . SER A 1 130 ? -21.946 -6.598 70.127 1.00 46.38 130 SER A O 1
ATOM 1043 N N . CYS A 1 131 ? -21.314 -5.980 68.052 1.00 31.58 131 CYS A N 1
ATOM 1044 C CA . CYS A 1 131 ? -21.492 -4.525 67.985 1.00 31.58 131 CYS A CA 1
ATOM 1045 C C . CYS A 1 131 ? -20.450 -3.871 67.063 1.00 31.58 131 CYS A C 1
ATOM 1047 O O . CYS A 1 131 ? -19.252 -4.104 67.168 1.00 31.58 131 CYS A O 1
ATOM 1049 N N . GLU A 1 132 ? -20.978 -3.003 66.200 1.00 38.84 132 GLU A N 1
ATOM 1050 C CA . GLU A 1 132 ? -20.446 -1.669 65.905 1.00 38.84 132 GLU A CA 1
ATOM 1051 C C . GLU A 1 132 ? -19.054 -1.566 65.263 1.00 38.84 132 GLU A C 1
ATOM 1053 O O . GLU A 1 132 ? -18.007 -1.507 65.902 1.00 38.84 132 GLU A O 1
ATOM 1058 N N . ILE A 1 133 ? -19.078 -1.399 63.939 1.00 45.50 133 ILE A N 1
ATOM 1059 C CA . ILE A 1 133 ? -17.957 -0.856 63.173 1.00 45.50 133 ILE A CA 1
ATOM 1060 C C . ILE A 1 133 ? -17.775 0.622 63.573 1.00 45.50 133 ILE A C 1
ATOM 1062 O O . ILE A 1 133 ? -18.737 1.391 63.470 1.00 45.50 133 ILE A O 1
ATOM 1066 N N . PRO A 1 134 ? -16.565 1.069 63.959 1.00 38.16 134 PRO A N 1
ATOM 1067 C CA . PRO A 1 134 ? -16.313 2.469 64.258 1.00 38.16 134 PRO A CA 1
ATOM 1068 C C . PRO A 1 134 ? -16.405 3.301 62.977 1.00 38.16 134 PRO A C 1
ATOM 1070 O O . PRO A 1 134 ? -15.585 3.181 62.063 1.00 38.16 134 PRO A O 1
ATOM 1073 N N . ILE A 1 135 ? -17.390 4.195 62.934 1.00 41.91 135 ILE A N 1
ATOM 1074 C CA . ILE A 1 135 ? -17.444 5.315 61.997 1.00 41.91 135 ILE A CA 1
ATOM 1075 C C . ILE A 1 135 ? -16.320 6.275 62.397 1.00 41.91 135 ILE A C 1
ATOM 1077 O O . ILE A 1 135 ? -16.514 7.164 63.221 1.00 41.91 135 ILE A O 1
ATOM 1081 N N . ASN A 1 136 ? -15.126 6.100 61.827 1.00 38.34 136 ASN A N 1
ATOM 1082 C CA . ASN A 1 136 ? -14.114 7.150 61.845 1.00 38.34 136 ASN A CA 1
ATOM 1083 C C . ASN A 1 136 ? -14.232 7.960 60.552 1.00 38.34 136 ASN A C 1
ATOM 1085 O O . ASN A 1 136 ? -13.702 7.613 59.493 1.00 38.34 136 ASN A O 1
ATOM 1089 N N . SER A 1 137 ? -15.008 9.033 60.663 1.00 53.44 137 SER A N 1
ATOM 1090 C CA . SER A 1 137 ? -15.193 10.077 59.671 1.00 53.44 137 SER A CA 1
ATOM 1091 C C . SER A 1 137 ? -13.871 10.798 59.395 1.00 53.44 137 SER A C 1
ATOM 1093 O O . SER A 1 137 ? -13.544 11.839 59.956 1.00 53.44 137 SER A O 1
ATOM 1095 N N . ARG A 1 138 ? -13.116 10.293 58.424 1.00 45.03 138 ARG A N 1
ATOM 1096 C CA . ARG A 1 138 ? -12.293 11.161 57.580 1.00 45.03 138 ARG A CA 1
ATOM 1097 C C . ARG A 1 138 ? -12.865 11.104 56.182 1.00 45.03 138 ARG A C 1
ATOM 1099 O O . ARG A 1 138 ? -12.547 10.210 55.403 1.00 45.03 138 ARG A O 1
ATOM 1106 N N . GLN A 1 139 ? -13.737 12.069 55.901 1.00 50.28 139 GLN A N 1
ATOM 1107 C CA . GLN A 1 139 ? -14.175 12.422 54.559 1.00 50.28 139 GLN A CA 1
ATOM 1108 C C . GLN A 1 139 ? -12.935 12.699 53.697 1.00 50.28 139 GLN A C 1
ATOM 1110 O O . GLN A 1 139 ? -12.453 13.822 53.602 1.00 50.28 139 GLN A O 1
ATOM 1115 N N . LYS A 1 140 ? -12.391 11.666 53.056 1.00 51.97 140 LYS A N 1
ATOM 1116 C CA . LYS A 1 140 ? -11.755 11.861 51.761 1.00 51.97 140 LYS A CA 1
ATOM 1117 C C . LYS A 1 140 ? -12.904 11.914 50.782 1.00 51.97 140 LYS A C 1
ATOM 1119 O O . LYS A 1 140 ? -13.470 10.881 50.434 1.00 51.97 140 LYS A O 1
ATOM 1124 N N . GLU A 1 141 ? -13.281 13.134 50.420 1.00 49.53 141 GLU A N 1
ATOM 1125 C CA . GLU A 1 141 ? -14.150 13.396 49.285 1.00 49.53 141 GLU A CA 1
ATOM 1126 C C . GLU A 1 141 ? -13.716 12.488 48.133 1.00 49.53 141 GLU A C 1
ATOM 1128 O O . GLU A 1 141 ? -12.607 12.602 47.599 1.00 49.53 141 GLU A O 1
ATOM 1133 N N . ILE A 1 142 ? -14.581 11.540 47.775 1.00 51.34 142 ILE A N 1
ATOM 1134 C CA . ILE A 1 142 ? -14.469 10.810 46.523 1.00 51.34 142 ILE A CA 1
ATOM 1135 C C . ILE A 1 142 ? -14.726 11.864 45.454 1.00 51.34 142 ILE A C 1
ATOM 1137 O O . ILE A 1 142 ? -15.860 12.149 45.077 1.00 51.34 142 ILE A O 1
ATOM 1141 N N . ARG A 1 143 ? -13.650 12.523 45.026 1.00 47.00 143 ARG A N 1
ATOM 1142 C CA . ARG A 1 143 ? -13.684 13.491 43.944 1.00 47.00 143 ARG A CA 1
ATOM 1143 C C . ARG A 1 143 ? -14.156 12.729 42.715 1.00 47.00 143 ARG A C 1
ATOM 1145 O O . ARG A 1 143 ? -13.430 11.886 42.187 1.00 47.00 143 ARG A O 1
ATOM 1152 N N . ASN A 1 144 ? -15.387 13.005 42.292 1.00 50.66 144 ASN A N 1
ATOM 1153 C CA . ASN A 1 144 ? -15.938 12.555 41.023 1.00 50.66 144 ASN A CA 1
ATOM 1154 C C . ASN A 1 144 ? -14.923 12.866 39.916 1.00 50.66 144 ASN A C 1
ATOM 1156 O O . ASN A 1 144 ? -14.819 13.998 39.450 1.00 50.66 144 ASN A O 1
ATOM 1160 N N . ARG A 1 145 ? -14.164 11.853 39.480 1.00 50.12 145 ARG A N 1
ATOM 1161 C CA . ARG A 1 145 ? -13.183 11.971 38.385 1.00 50.12 145 ARG A CA 1
ATOM 1162 C C . ARG A 1 145 ? -13.853 12.209 37.024 1.00 50.12 145 ARG A C 1
ATOM 1164 O O . ARG A 1 145 ? -13.167 12.423 36.033 1.00 50.12 145 ARG A O 1
ATOM 1171 N N . PHE A 1 146 ? -15.186 12.183 37.005 1.00 49.25 146 PHE A N 1
ATOM 1172 C CA . PHE A 1 146 ? -16.059 12.480 35.876 1.00 49.25 146 PHE A CA 1
ATOM 1173 C C . PHE A 1 146 ? -16.919 13.727 36.120 1.00 49.25 146 PHE A C 1
ATOM 1175 O O . PHE A 1 146 ? -18.025 13.817 35.593 1.00 49.25 146 PHE A O 1
ATOM 1182 N N . SER A 1 147 ? -16.439 14.711 36.894 1.00 54.41 147 SER A N 1
ATOM 1183 C CA . SER A 1 147 ? -16.946 16.072 36.712 1.00 54.41 147 SER A CA 1
ATOM 1184 C C . SER A 1 147 ? -16.561 16.486 35.297 1.00 54.41 147 SER A C 1
ATOM 1186 O O . SER A 1 147 ? -15.409 16.817 35.023 1.00 54.41 147 SER A O 1
ATOM 1188 N N . SER A 1 148 ? -17.525 16.355 34.399 1.00 55.38 148 SER A N 1
ATOM 1189 C CA . SER A 1 148 ? -17.531 16.862 33.043 1.00 55.38 148 SER A CA 1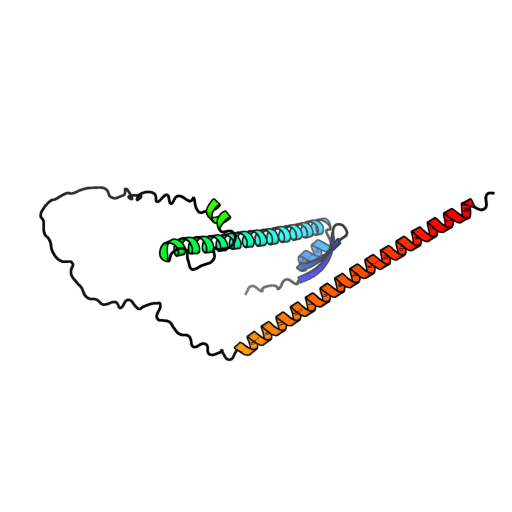
ATOM 1190 C C . SER A 1 148 ? -16.897 18.247 33.003 1.00 55.38 148 SER A C 1
ATOM 1192 O O . SER A 1 148 ? -17.554 19.259 33.251 1.00 55.38 148 SER A O 1
ATOM 1194 N N . THR A 1 149 ? -15.617 18.296 32.643 1.00 49.34 149 THR A N 1
ATOM 1195 C CA . THR A 1 149 ? -15.078 19.413 31.892 1.00 49.34 149 THR A CA 1
ATOM 1196 C C . THR A 1 149 ? -15.897 19.440 30.613 1.00 49.34 149 THR A C 1
ATOM 1198 O O . THR A 1 149 ? -15.602 18.757 29.637 1.00 49.34 149 THR A O 1
ATOM 1201 N N . ILE A 1 150 ? -16.987 20.201 30.641 1.00 57.25 150 ILE A N 1
ATOM 1202 C CA . ILE A 1 150 ? -17.582 20.753 29.436 1.00 57.25 150 ILE A CA 1
ATOM 1203 C C . ILE A 1 150 ? -16.490 21.674 28.901 1.00 57.25 150 ILE A C 1
ATOM 1205 O O . ILE A 1 150 ? -16.420 22.857 29.231 1.00 57.25 150 ILE A O 1
ATOM 1209 N N . THR A 1 151 ? -15.542 21.103 28.157 1.00 53.06 151 THR A N 1
ATOM 1210 C CA . THR A 1 151 ? -14.618 21.880 27.351 1.00 53.06 151 THR A CA 1
ATOM 1211 C C . THR A 1 151 ? -15.499 22.532 26.309 1.00 53.06 151 THR A C 1
ATOM 1213 O O . THR A 1 151 ? -15.911 21.897 25.340 1.00 53.06 151 THR A O 1
ATOM 1216 N N . SER A 1 152 ? -15.877 23.776 26.585 1.00 57.72 152 SER A N 1
ATOM 1217 C CA . SER A 1 152 ? -16.469 24.691 25.625 1.00 57.72 152 SER A CA 1
ATOM 1218 C C . SER A 1 152 ? -15.803 24.447 24.267 1.00 57.72 152 SER A C 1
ATOM 1220 O O . SER A 1 152 ? -14.593 24.645 24.150 1.00 57.72 152 SER A O 1
ATOM 1222 N N . LEU A 1 153 ? -16.588 24.010 23.273 1.00 57.56 153 LEU A N 1
ATOM 1223 C CA . LEU A 1 153 ? -16.200 23.811 21.871 1.00 57.56 153 LEU A CA 1
ATOM 1224 C C . LEU A 1 153 ? -15.895 25.163 21.207 1.00 57.56 153 LEU A C 1
ATOM 1226 O O . LEU A 1 153 ? -16.470 25.520 20.184 1.00 57.56 153 LEU A O 1
ATOM 1230 N N . ARG A 1 154 ? -15.032 25.971 21.822 1.00 62.50 154 ARG A N 1
ATOM 1231 C CA . ARG A 1 154 ? -14.521 27.174 21.188 1.00 62.50 154 ARG A CA 1
ATOM 1232 C C . ARG A 1 154 ? -13.436 26.713 20.222 1.00 62.50 154 ARG A C 1
ATOM 1234 O O . ARG A 1 154 ? -12.471 26.094 20.680 1.00 62.50 154 ARG A O 1
ATOM 1241 N N . PRO A 1 155 ? -13.592 26.962 18.912 1.00 57.56 155 PRO A N 1
ATOM 1242 C CA . PRO A 1 155 ? -12.556 26.639 17.951 1.00 57.56 155 PRO A CA 1
ATOM 1243 C C . PRO A 1 155 ? -11.266 27.323 18.394 1.00 57.56 155 PRO A C 1
ATOM 1245 O O . PRO A 1 155 ? -11.234 28.528 18.649 1.00 57.56 155 PRO A O 1
ATOM 1248 N N . THR A 1 156 ? -10.203 26.537 18.547 1.00 62.72 156 THR A N 1
ATOM 1249 C CA . THR A 1 156 ? -8.875 27.085 18.804 1.00 62.72 156 THR A CA 1
ATOM 1250 C C . THR A 1 156 ? -8.468 27.957 17.607 1.00 62.72 156 THR A C 1
ATOM 1252 O O . THR A 1 156 ? -8.859 27.663 16.471 1.00 62.72 156 THR A O 1
ATOM 1255 N N . PRO A 1 157 ? -7.665 29.018 17.804 1.00 64.69 157 PRO A N 1
ATOM 1256 C CA . PRO A 1 157 ? -7.253 29.925 16.724 1.00 64.69 157 PRO A CA 1
ATOM 1257 C C . PRO A 1 157 ? -6.440 29.240 15.605 1.00 64.69 157 PRO A C 1
ATOM 1259 O O . PRO A 1 157 ? -6.253 29.813 14.538 1.00 64.69 157 PRO A O 1
ATOM 1262 N N . ASN A 1 158 ? -6.001 27.992 15.814 1.00 63.22 158 ASN A N 1
ATOM 1263 C CA . ASN A 1 158 ? -5.307 27.165 14.821 1.00 63.22 158 ASN A CA 1
ATOM 1264 C C . ASN A 1 158 ? -6.234 26.236 14.012 1.00 63.22 158 ASN A C 1
ATOM 1266 O O . ASN A 1 158 ? -5.753 25.517 13.138 1.00 63.22 158 ASN A O 1
ATOM 1270 N N . SER A 1 159 ? -7.544 26.239 14.269 1.00 70.75 159 SER A N 1
ATOM 1271 C CA . SER A 1 159 ? -8.520 25.404 13.549 1.00 70.75 159 SER A CA 1
ATOM 1272 C C . SER A 1 159 ? -8.522 25.658 12.037 1.00 70.75 159 SER A C 1
ATOM 1274 O O . SER A 1 159 ? -8.573 24.709 11.260 1.00 70.75 159 SER A O 1
ATOM 1276 N N . ASN A 1 160 ? -8.351 26.913 11.612 1.00 80.44 160 ASN A N 1
ATOM 1277 C CA . ASN A 1 160 ? -8.292 27.276 10.194 1.00 80.44 160 ASN A CA 1
ATOM 1278 C C . ASN A 1 160 ? -7.083 26.659 9.471 1.00 80.44 160 ASN A C 1
ATOM 1280 O O . ASN A 1 160 ? -7.231 26.191 8.349 1.00 80.44 160 ASN A O 1
ATOM 1284 N N . LYS A 1 161 ? -5.919 26.570 10.132 1.00 85.12 161 LYS A N 1
ATOM 1285 C CA . LYS A 1 161 ? -4.720 25.930 9.558 1.00 85.12 161 LYS A CA 1
ATOM 1286 C C . LYS A 1 161 ? -4.916 24.429 9.358 1.00 85.12 161 LYS A C 1
ATOM 1288 O O . LYS A 1 161 ? -4.450 23.867 8.375 1.00 85.12 161 LYS A O 1
ATOM 1293 N N . ILE A 1 162 ? -5.620 23.778 10.286 1.00 85.88 162 ILE A N 1
ATOM 1294 C CA . ILE A 1 162 ? -5.944 22.349 10.180 1.00 85.88 162 ILE A CA 1
ATOM 1295 C C . ILE A 1 162 ? -6.930 22.118 9.030 1.00 85.88 162 ILE A C 1
ATOM 1297 O O . ILE A 1 162 ? -6.753 21.186 8.252 1.00 85.88 162 ILE A O 1
ATOM 1301 N N . LEU A 1 163 ? -7.945 22.976 8.892 1.00 86.88 163 LEU A N 1
ATOM 1302 C CA . LEU A 1 163 ? -8.899 22.898 7.784 1.00 86.88 163 LEU A CA 1
ATOM 1303 C C . LEU A 1 163 ? -8.224 23.117 6.426 1.00 86.88 163 LEU A C 1
ATOM 1305 O O . LEU A 1 163 ? -8.532 22.405 5.474 1.00 86.88 163 LEU A O 1
ATOM 1309 N N . GLU A 1 164 ? -7.286 24.058 6.343 1.00 92.19 164 GLU A N 1
ATOM 1310 C CA . GLU A 1 164 ? -6.505 24.316 5.133 1.00 92.19 164 GLU A CA 1
ATOM 1311 C C . GLU A 1 164 ? -5.604 23.128 4.774 1.00 92.19 164 GLU A C 1
ATOM 1313 O O . GLU A 1 164 ? -5.609 22.681 3.629 1.00 92.19 164 GLU A O 1
ATOM 1318 N N . LEU A 1 165 ? -4.925 22.532 5.761 1.00 93.44 165 LEU A N 1
ATOM 1319 C CA . LEU A 1 165 ? -4.136 21.314 5.564 1.00 93.44 165 LEU A CA 1
ATOM 1320 C C . LEU A 1 165 ? -4.995 20.156 5.035 1.00 93.44 165 LEU A C 1
ATOM 1322 O O . LEU A 1 165 ? -4.622 19.503 4.063 1.00 93.44 165 LEU A O 1
ATOM 1326 N N . LEU A 1 166 ? -6.164 19.924 5.642 1.00 92.38 166 LEU A N 1
ATOM 1327 C CA . LEU A 1 166 ? -7.092 18.874 5.211 1.00 92.38 166 LEU A CA 1
ATOM 1328 C C . LEU A 1 166 ? -7.626 19.125 3.798 1.00 92.38 166 LEU A C 1
ATOM 1330 O O . LEU A 1 166 ? -7.782 18.183 3.020 1.00 92.38 166 LEU A O 1
ATOM 1334 N N . LYS A 1 167 ? -7.891 20.389 3.451 1.00 94.69 167 LYS A N 1
ATOM 1335 C CA . LYS A 1 167 ? -8.336 20.775 2.112 1.00 94.69 167 LYS A CA 1
ATOM 1336 C C . LYS A 1 167 ? -7.246 20.515 1.071 1.00 94.69 167 LYS A C 1
ATOM 1338 O O . LYS A 1 167 ? -7.540 19.892 0.054 1.00 94.69 167 LYS A O 1
ATOM 1343 N N . ASN A 1 168 ?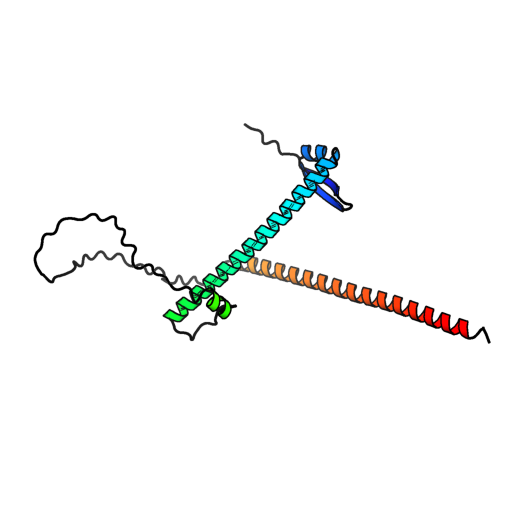 -6.007 20.909 1.357 1.00 95.19 168 ASN A N 1
ATOM 1344 C CA . ASN A 1 168 ? -4.865 20.692 0.467 1.00 95.19 168 ASN A CA 1
ATOM 1345 C C . ASN A 1 168 ? -4.601 19.195 0.259 1.00 95.19 168 ASN A C 1
ATOM 1347 O O . ASN A 1 168 ? -4.453 18.746 -0.875 1.00 95.19 168 ASN A O 1
ATOM 1351 N N . GLN A 1 169 ? -4.645 18.401 1.333 1.00 94.44 169 GLN A N 1
ATOM 1352 C CA . GLN A 1 169 ? -4.487 16.950 1.244 1.00 94.44 169 GLN A CA 1
ATOM 1353 C C . GLN A 1 169 ? -5.601 16.301 0.407 1.00 94.44 169 GLN A C 1
ATOM 1355 O O . GLN A 1 169 ? -5.347 15.403 -0.395 1.00 94.44 169 GLN A O 1
ATOM 1360 N N . HIS A 1 170 ? -6.849 16.752 0.566 1.00 94.00 170 HIS A N 1
ATOM 1361 C CA . HIS A 1 170 ? -7.954 16.259 -0.254 1.00 94.00 170 HIS A CA 1
ATOM 1362 C C . HIS A 1 170 ? -7.771 16.610 -1.737 1.00 94.00 170 HIS A C 1
ATOM 1364 O O . HIS A 1 170 ? -8.079 15.797 -2.610 1.00 94.00 170 HIS A O 1
ATOM 1370 N N . GLU A 1 171 ? -7.273 17.811 -2.026 1.00 97.00 171 GLU A N 1
ATOM 1371 C CA . GLU A 1 171 ? -7.028 18.269 -3.389 1.00 97.00 171 GLU A CA 1
ATOM 1372 C C . GLU A 1 171 ? -5.914 17.473 -4.082 1.00 97.00 171 GLU A C 1
ATOM 1374 O O . GLU A 1 171 ? -6.089 17.087 -5.242 1.00 97.00 171 GLU A O 1
ATOM 1379 N N . GLU A 1 172 ? -4.831 17.142 -3.371 1.00 95.69 172 GLU A N 1
ATOM 1380 C CA . GLU A 1 172 ? -3.792 16.234 -3.875 1.00 95.69 172 GLU A CA 1
ATOM 1381 C C . GLU A 1 172 ? -4.358 14.854 -4.201 1.00 95.69 172 GLU A C 1
ATOM 1383 O O . GLU A 1 172 ? -4.225 14.388 -5.330 1.00 95.69 172 GLU A O 1
ATOM 1388 N N . ILE A 1 173 ? -5.103 14.245 -3.273 1.00 95.50 173 ILE A N 1
ATOM 1389 C CA . ILE A 1 173 ? -5.717 12.926 -3.496 1.00 95.50 173 ILE A CA 1
ATOM 1390 C C . ILE A 1 173 ? -6.631 12.943 -4.732 1.00 95.50 173 ILE A C 1
ATOM 1392 O O . ILE A 1 173 ? -6.653 12.001 -5.528 1.00 95.50 173 ILE A O 1
ATOM 1396 N N . GLN A 1 174 ? -7.398 14.019 -4.921 1.00 93.31 174 GLN A N 1
ATOM 1397 C CA . GLN A 1 174 ? -8.245 14.192 -6.102 1.00 93.31 174 GLN A CA 1
ATOM 1398 C C . GLN A 1 174 ? -7.422 14.338 -7.387 1.00 93.31 174 GLN A C 1
ATOM 1400 O O . GLN A 1 174 ? -7.820 13.826 -8.436 1.00 93.31 174 GLN A O 1
ATOM 1405 N N . LYS A 1 175 ? -6.286 15.037 -7.330 1.00 96.88 175 LYS A N 1
ATOM 1406 C CA . LYS A 1 175 ? -5.383 15.215 -8.469 1.00 96.88 175 LYS A CA 1
ATOM 1407 C C . LYS A 1 175 ? -4.743 13.889 -8.876 1.00 96.88 175 LYS A C 1
ATOM 1409 O O . LYS A 1 175 ? -4.819 13.548 -10.056 1.00 96.88 175 LYS A O 1
ATOM 1414 N N . ASP A 1 176 ? -4.243 13.117 -7.919 1.00 93.56 176 ASP A N 1
ATOM 1415 C CA . ASP A 1 176 ? -3.652 11.797 -8.155 1.00 93.56 176 ASP A CA 1
ATOM 1416 C C . ASP A 1 176 ? -4.679 10.836 -8.752 1.00 93.56 176 ASP A C 1
ATOM 1418 O O . ASP A 1 176 ? -4.422 10.164 -9.753 1.00 93.56 176 ASP A O 1
ATOM 1422 N N . LYS A 1 177 ? -5.904 10.842 -8.212 1.00 95.38 177 LYS A N 1
ATOM 1423 C CA . LYS A 1 177 ? -7.007 10.044 -8.752 1.00 95.38 177 LYS 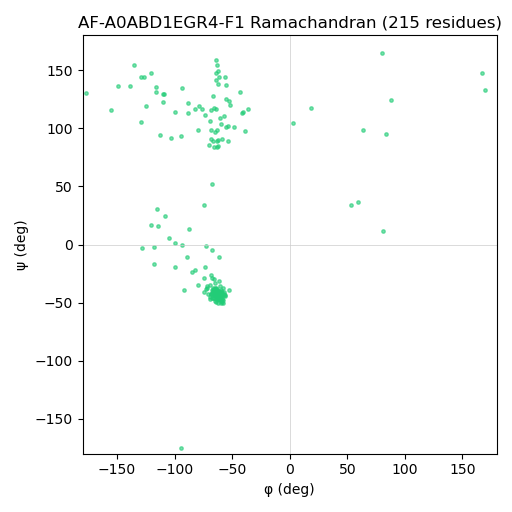A CA 1
ATOM 1424 C C . LYS A 1 177 ? -7.320 10.415 -10.204 1.00 95.38 177 LYS A C 1
ATOM 1426 O O . LYS A 1 177 ? -7.534 9.523 -11.022 1.00 95.38 177 LYS A O 1
ATOM 1431 N N . ARG A 1 178 ? -7.335 11.709 -10.549 1.00 96.06 178 ARG A N 1
ATOM 1432 C CA . ARG A 1 178 ? -7.538 12.162 -11.938 1.00 96.06 178 ARG A CA 1
ATOM 1433 C C . ARG A 1 178 ? -6.404 11.708 -12.854 1.00 96.06 178 ARG A C 1
ATOM 1435 O O . ARG A 1 178 ? -6.676 11.222 -13.948 1.00 96.06 178 ARG A O 1
ATOM 1442 N N . GLN A 1 179 ? -5.154 11.830 -12.414 1.00 96.00 179 GLN A N 1
ATOM 1443 C CA . GLN A 1 179 ? -3.993 11.386 -13.189 1.00 96.00 179 GLN A CA 1
ATOM 1444 C C . GLN A 1 179 ? -4.031 9.877 -13.447 1.00 96.00 179 GLN A C 1
ATOM 1446 O O . GLN A 1 179 ? -3.860 9.444 -14.585 1.00 96.00 179 GLN A O 1
ATOM 1451 N N . TYR A 1 180 ? -4.346 9.090 -12.419 1.00 96.62 180 TYR A N 1
ATOM 1452 C CA . TYR A 1 180 ? -4.496 7.644 -12.538 1.00 96.62 180 TYR A CA 1
ATOM 1453 C C . TYR A 1 180 ? -5.614 7.252 -13.514 1.00 96.62 180 TYR A C 1
ATOM 1455 O O . TYR A 1 180 ? -5.415 6.404 -14.383 1.00 96.62 180 TYR A O 1
ATOM 1463 N N . MET A 1 181 ? -6.774 7.913 -13.438 1.00 97.00 181 MET A N 1
ATOM 1464 C CA . MET A 1 181 ? -7.874 7.673 -14.380 1.00 97.00 181 MET A CA 1
ATOM 1465 C C . MET A 1 181 ? -7.487 8.006 -15.828 1.00 97.00 181 MET A C 1
ATOM 1467 O O . MET A 1 181 ? -7.822 7.250 -16.739 1.00 97.00 181 MET A O 1
ATOM 1471 N N . ASN A 1 182 ? -6.740 9.090 -16.051 1.00 96.94 182 ASN A N 1
ATOM 1472 C CA . ASN A 1 182 ? -6.249 9.453 -17.383 1.00 96.94 182 ASN A CA 1
ATOM 1473 C C . ASN A 1 182 ? -5.252 8.422 -17.933 1.00 96.94 182 ASN A C 1
ATOM 1475 O O . ASN A 1 182 ? -5.291 8.094 -19.122 1.00 96.94 182 ASN A O 1
ATOM 1479 N N . LEU A 1 183 ? -4.385 7.875 -17.077 1.00 97.75 183 LEU A N 1
ATOM 1480 C CA . LEU A 1 183 ? -3.467 6.804 -17.456 1.00 97.75 183 LEU A CA 1
ATOM 1481 C C . LEU A 1 183 ? -4.231 5.550 -17.902 1.00 97.75 183 LEU A C 1
ATOM 1483 O O . LEU A 1 183 ? -3.943 5.007 -18.968 1.00 97.75 183 LEU A O 1
ATOM 1487 N N . LEU A 1 184 ? -5.246 5.131 -17.136 1.00 97.00 184 LEU A N 1
ATOM 1488 C CA . LEU A 1 184 ? -6.096 3.992 -17.498 1.00 97.00 184 LEU A CA 1
ATOM 1489 C C . LEU A 1 184 ? -6.808 4.215 -18.835 1.00 97.00 184 LEU A C 1
ATOM 1491 O O . LEU A 1 184 ? -6.807 3.328 -19.686 1.00 97.00 184 LEU A O 1
ATOM 1495 N N . GLN A 1 185 ? -7.364 5.408 -19.052 1.00 96.50 185 GLN A N 1
ATOM 1496 C CA . GLN A 1 185 ? -8.021 5.740 -20.315 1.00 96.50 185 GLN A CA 1
ATOM 1497 C C . GLN A 1 185 ? -7.050 5.657 -21.502 1.00 96.50 185 GLN A C 1
ATOM 1499 O O . GLN A 1 185 ? -7.396 5.135 -22.561 1.00 96.50 185 GLN A O 1
ATOM 1504 N N . THR A 1 186 ? -5.816 6.125 -21.312 1.00 96.75 186 THR A N 1
ATOM 1505 C CA . THR A 1 186 ? -4.764 6.075 -22.336 1.00 96.75 186 THR A CA 1
ATOM 1506 C C . THR A 1 186 ? -4.364 4.634 -22.654 1.00 96.75 186 THR A C 1
ATOM 1508 O O . THR A 1 186 ? -4.228 4.274 -23.824 1.00 96.75 186 THR A O 1
ATOM 1511 N N . ALA A 1 187 ? -4.238 3.783 -21.632 1.00 96.19 187 ALA A N 1
ATOM 1512 C CA . ALA A 1 187 ? -3.948 2.362 -21.807 1.00 96.19 187 ALA A CA 1
ATOM 1513 C C . ALA A 1 187 ? -5.062 1.639 -22.585 1.00 96.19 187 ALA A C 1
ATOM 1515 O O . ALA A 1 187 ? -4.769 0.895 -23.521 1.00 96.19 187 ALA A O 1
ATOM 1516 N N . ILE A 1 188 ? -6.331 1.913 -22.260 1.00 96.94 188 ILE A N 1
ATOM 1517 C CA . ILE A 1 188 ? -7.493 1.357 -22.973 1.00 96.94 188 ILE A CA 1
ATOM 1518 C C . ILE A 1 188 ? -7.489 1.790 -24.443 1.00 96.94 188 ILE A C 1
ATOM 1520 O O . ILE A 1 188 ? -7.650 0.958 -25.337 1.00 96.94 188 ILE A O 1
ATOM 1524 N N . ASN A 1 189 ? -7.268 3.079 -24.714 1.00 96.94 189 ASN A N 1
ATOM 1525 C CA . ASN A 1 189 ? -7.217 3.591 -26.084 1.00 96.94 189 ASN A CA 1
ATOM 1526 C C . ASN A 1 189 ? -6.077 2.935 -26.877 1.00 96.94 189 ASN A C 1
ATOM 1528 O O . ASN A 1 189 ? -6.295 2.462 -27.990 1.00 96.94 189 ASN A O 1
ATOM 1532 N N . THR A 1 190 ? -4.896 2.809 -26.268 1.00 96.19 190 THR A N 1
ATOM 1533 C CA . THR A 1 190 ? -3.733 2.159 -26.890 1.00 96.19 190 THR A CA 1
ATOM 1534 C C . THR A 1 190 ? -4.011 0.688 -27.209 1.00 96.19 190 THR A C 1
ATOM 1536 O O . THR A 1 190 ? -3.666 0.205 -28.287 1.00 96.19 190 THR A O 1
ATOM 1539 N N . GLN A 1 191 ? -4.674 -0.035 -26.303 1.00 96.19 191 GLN A N 1
ATOM 1540 C CA . GLN A 1 191 ? -5.065 -1.427 -26.528 1.00 96.19 191 GLN A CA 1
ATOM 1541 C C . GLN A 1 191 ? -6.050 -1.556 -27.700 1.00 96.19 191 GLN A C 1
ATOM 1543 O O . GLN A 1 191 ? -5.906 -2.450 -28.538 1.00 96.19 191 GLN A O 1
ATOM 1548 N N . ASN A 1 192 ? -7.028 -0.653 -27.788 1.00 96.31 192 ASN A N 1
ATOM 1549 C CA . ASN A 1 192 ? -7.980 -0.626 -28.897 1.00 96.31 192 ASN A CA 1
ATOM 1550 C C . ASN A 1 192 ? -7.282 -0.322 -30.227 1.00 96.31 192 ASN A C 1
ATOM 1552 O O . ASN A 1 192 ? -7.528 -1.012 -31.213 1.00 96.31 192 ASN A O 1
ATOM 1556 N N . GLU A 1 193 ? -6.348 0.630 -30.254 1.00 97.00 193 GLU A N 1
ATOM 1557 C CA . GLU A 1 193 ? -5.550 0.918 -31.449 1.00 97.00 193 GLU A CA 1
ATOM 1558 C C . GLU A 1 193 ? -4.721 -0.290 -31.902 1.00 97.00 193 GLU A C 1
ATOM 1560 O O . GLU A 1 193 ? -4.662 -0.596 -33.095 1.00 97.00 193 GLU A O 1
ATOM 1565 N N . GLN A 1 194 ? -4.093 -1.010 -30.969 1.00 95.00 194 GLN A N 1
ATOM 1566 C CA . GLN A 1 194 ? -3.352 -2.234 -31.287 1.00 95.00 194 GLN A CA 1
ATOM 1567 C C . GLN A 1 194 ? -4.270 -3.316 -31.863 1.00 95.00 194 GLN A C 1
ATOM 1569 O O . GLN A 1 194 ? -3.920 -3.957 -32.859 1.00 95.00 194 GLN A O 1
ATOM 1574 N N . ARG A 1 195 ? -5.460 -3.491 -31.279 1.00 96.06 195 ARG A N 1
ATOM 1575 C CA . ARG A 1 195 ? -6.473 -4.430 -31.770 1.00 96.06 195 ARG A CA 1
ATOM 1576 C C . ARG A 1 195 ? -6.917 -4.082 -33.190 1.00 96.06 195 ARG A C 1
ATOM 1578 O O . ARG A 1 195 ? -6.939 -4.967 -34.040 1.00 96.06 195 ARG A O 1
ATOM 1585 N N . GLU A 1 196 ? -7.205 -2.815 -33.465 1.00 96.50 196 GLU A N 1
ATOM 1586 C CA . GLU A 1 196 ? -7.575 -2.343 -34.803 1.00 96.50 196 GLU A CA 1
ATOM 1587 C C . GLU A 1 196 ? -6.451 -2.575 -35.819 1.00 96.50 196 GLU A C 1
ATOM 1589 O O . GLU A 1 196 ? -6.683 -3.072 -36.923 1.00 96.50 196 GLU A O 1
ATOM 1594 N N . ARG A 1 197 ? -5.193 -2.292 -35.453 1.00 94.31 197 ARG A N 1
ATOM 1595 C CA . ARG A 1 197 ? -4.036 -2.586 -36.317 1.00 94.31 197 ARG A CA 1
ATOM 1596 C C . ARG A 1 197 ? -3.934 -4.075 -36.638 1.00 94.31 197 ARG A C 1
ATOM 1598 O O . ARG A 1 197 ? -3.678 -4.437 -37.787 1.00 94.31 197 ARG A O 1
ATOM 1605 N N . PHE A 1 198 ? -4.154 -4.933 -35.646 1.00 95.94 198 PHE A N 1
ATOM 1606 C CA . PHE A 1 198 ? -4.136 -6.378 -35.828 1.00 95.94 198 PHE A CA 1
ATOM 1607 C C . PHE A 1 198 ? -5.269 -6.846 -36.747 1.00 95.94 198 PHE A C 1
ATOM 1609 O O . PHE A 1 198 ? -5.006 -7.548 -37.721 1.00 95.94 198 PHE A O 1
ATOM 1616 N N . LEU A 1 199 ? -6.507 -6.397 -36.520 1.00 94.62 199 LEU A N 1
ATOM 1617 C CA . LEU A 1 199 ? -7.650 -6.725 -37.381 1.00 94.62 199 LEU A CA 1
ATOM 1618 C C . LEU A 1 199 ? -7.405 -6.308 -38.839 1.00 94.62 199 LEU A C 1
ATOM 1620 O O . LEU A 1 199 ? -7.599 -7.111 -39.752 1.00 94.62 199 LEU A O 1
ATOM 1624 N N . ASN A 1 200 ? -6.853 -5.114 -39.058 1.00 94.38 200 ASN A N 1
ATOM 1625 C CA . ASN A 1 200 ? -6.478 -4.639 -40.391 1.00 94.38 200 ASN A CA 1
ATOM 1626 C C . ASN A 1 200 ? -5.425 -5.532 -41.079 1.00 94.38 200 ASN A C 1
ATOM 1628 O O . ASN A 1 200 ? -5.477 -5.735 -42.297 1.00 94.38 200 ASN A O 1
ATOM 1632 N N . LEU A 1 201 ? -4.468 -6.094 -40.331 1.00 93.69 201 LEU A N 1
ATOM 1633 C CA . LEU A 1 201 ? -3.511 -7.068 -40.873 1.00 93.69 201 LEU A CA 1
ATOM 1634 C C . LEU A 1 201 ? -4.208 -8.371 -41.290 1.00 93.69 201 LEU A C 1
ATOM 1636 O O . LEU A 1 201 ? -3.919 -8.893 -42.371 1.00 93.69 201 LEU A O 1
ATOM 1640 N N . PHE A 1 202 ? -5.149 -8.871 -40.483 1.00 92.94 202 PHE A N 1
ATOM 1641 C CA . PHE A 1 202 ? -5.943 -10.056 -40.827 1.00 92.94 202 PHE A CA 1
ATOM 1642 C C . PHE A 1 202 ? -6.772 -9.839 -42.087 1.00 92.94 202 PHE A C 1
ATOM 1644 O O . PHE A 1 202 ? -6.722 -10.668 -42.995 1.00 92.94 202 PHE A O 1
ATOM 1651 N N . GLU A 1 203 ? -7.471 -8.710 -42.196 1.00 92.25 203 GLU A N 1
ATOM 1652 C CA . GLU A 1 203 ? -8.254 -8.392 -43.389 1.00 92.25 203 GLU A CA 1
ATOM 1653 C C . GLU A 1 203 ? -7.397 -8.341 -44.655 1.00 92.25 203 GLU A C 1
ATOM 1655 O O . GLU A 1 203 ? -7.780 -8.895 -45.689 1.00 92.25 203 GLU A O 1
ATOM 1660 N N . ARG A 1 204 ? -6.214 -7.716 -44.586 1.00 89.31 204 ARG A N 1
ATOM 1661 C CA . ARG A 1 204 ? -5.272 -7.686 -45.716 1.00 89.31 204 ARG A CA 1
ATOM 1662 C C . ARG A 1 204 ? -4.836 -9.091 -46.121 1.00 89.31 204 ARG A C 1
ATOM 1664 O O . ARG A 1 204 ? -4.797 -9.389 -47.314 1.00 89.31 204 ARG A O 1
ATOM 1671 N N . ASN A 1 205 ? -4.535 -9.957 -45.157 1.00 86.81 205 ASN A N 1
ATOM 1672 C CA . ASN A 1 205 ? -4.137 -11.337 -45.433 1.00 86.81 205 ASN A CA 1
ATOM 1673 C C . ASN A 1 205 ? -5.287 -12.167 -46.024 1.00 86.81 205 ASN A C 1
ATOM 1675 O O . ASN A 1 205 ? -5.066 -12.931 -46.963 1.00 86.81 205 ASN A O 1
ATOM 1679 N N . LEU A 1 206 ? -6.521 -11.979 -45.548 1.00 84.19 206 LEU A N 1
ATOM 1680 C CA . LEU A 1 206 ? -7.705 -12.632 -46.112 1.00 84.19 206 LEU A CA 1
ATOM 1681 C C . LEU A 1 206 ? -7.988 -12.171 -47.549 1.00 84.19 206 LEU A C 1
ATOM 1683 O O . LEU A 1 206 ? -8.258 -13.005 -48.414 1.00 84.19 206 LEU A O 1
ATOM 1687 N N . LYS A 1 207 ? -7.873 -10.866 -47.835 1.00 83.69 207 LYS A N 1
ATOM 1688 C CA . LYS A 1 207 ? -8.034 -10.316 -49.195 1.00 83.69 207 LYS A CA 1
ATOM 1689 C C . LYS A 1 207 ? -6.974 -10.859 -50.160 1.00 83.69 207 LYS A C 1
ATOM 1691 O O . LYS A 1 207 ? -7.322 -11.272 -51.262 1.00 83.69 207 LYS A O 1
ATOM 1696 N N . LYS A 1 208 ? -5.707 -10.953 -49.735 1.00 77.56 208 LYS A N 1
ATOM 1697 C CA . LYS A 1 208 ? -4.622 -11.535 -50.551 1.00 77.56 208 LYS A CA 1
ATOM 1698 C C . LYS A 1 208 ? -4.890 -12.993 -50.942 1.00 77.56 208 LYS A C 1
ATOM 1700 O O . LYS A 1 208 ? -4.691 -13.347 -52.098 1.00 77.56 208 LYS A O 1
ATOM 1705 N N . ARG A 1 209 ? -5.388 -13.824 -50.015 1.00 71.62 209 ARG A N 1
ATOM 1706 C CA . ARG A 1 209 ? -5.699 -15.241 -50.299 1.00 71.62 209 ARG A CA 1
ATOM 1707 C C . ARG A 1 209 ? -6.865 -15.424 -51.275 1.00 71.62 209 ARG A C 1
ATOM 1709 O O . ARG A 1 209 ? -6.884 -16.412 -51.996 1.00 71.62 209 ARG A O 1
ATOM 1716 N N . ARG A 1 210 ? -7.818 -14.485 -51.319 1.00 66.75 210 ARG A N 1
ATOM 1717 C CA . ARG A 1 210 ? -8.965 -14.539 -52.246 1.00 66.75 210 ARG A CA 1
ATOM 1718 C C . ARG A 1 210 ? -8.601 -14.202 -53.695 1.00 66.75 210 ARG A C 1
ATOM 1720 O O . ARG A 1 210 ? -9.251 -14.711 -54.597 1.00 66.75 210 ARG A O 1
ATOM 1727 N N . HIS A 1 211 ? -7.583 -13.374 -53.930 1.00 59.66 211 HIS A N 1
ATOM 1728 C CA . HIS A 1 211 ? -7.134 -13.041 -55.290 1.00 59.66 211 HIS A CA 1
ATOM 1729 C C . HIS A 1 211 ? -6.145 -14.057 -55.875 1.00 59.66 211 HIS A C 1
ATOM 1731 O O . HIS A 1 211 ? -6.090 -14.204 -57.088 1.00 59.66 211 HIS A O 1
ATOM 1737 N N . SER A 1 212 ? -5.414 -14.816 -55.051 1.00 58.47 212 SER A N 1
ATOM 1738 C CA . SER A 1 212 ? -4.543 -15.890 -55.555 1.00 58.47 212 SER A CA 1
ATOM 1739 C C . SER A 1 212 ? -5.306 -17.128 -56.041 1.00 58.47 212 SER A C 1
ATOM 1741 O O . SER A 1 212 ? -4.744 -17.931 -56.773 1.00 58.47 212 SER A O 1
ATOM 1743 N N . SER A 1 213 ? -6.565 -17.306 -55.629 1.00 58.59 213 SER A N 1
ATOM 1744 C CA . SER A 1 213 ? -7.415 -18.425 -56.059 1.00 58.59 213 SER A CA 1
ATOM 1745 C C . SER A 1 213 ? -8.232 -18.141 -57.325 1.00 58.59 213 SER A C 1
ATOM 1747 O O . SER A 1 213 ? -8.809 -19.072 -57.862 1.00 58.59 213 SER A O 1
ATOM 1749 N N . SER A 1 214 ? -8.296 -16.890 -57.802 1.00 55.38 214 SER A N 1
ATOM 1750 C CA . SER A 1 214 ? -9.054 -16.512 -59.010 1.00 55.38 214 SER A CA 1
ATOM 1751 C C . SER A 1 214 ? -8.179 -16.252 -60.243 1.00 55.38 214 SER A C 1
ATOM 1753 O O . SER A 1 214 ? -8.685 -15.768 -61.247 1.00 55.38 214 SER A O 1
ATOM 1755 N N . SER A 1 215 ? -6.867 -16.500 -60.164 1.00 53.00 215 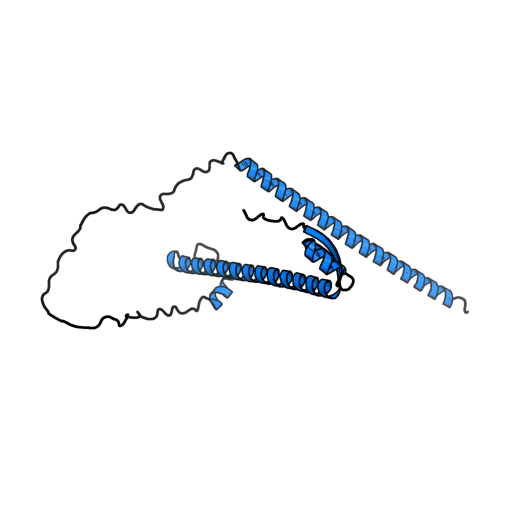SER A N 1
ATOM 1756 C CA . SER A 1 215 ? -5.926 -16.379 -61.294 1.00 53.00 215 SER A CA 1
ATOM 1757 C C . SER A 1 215 ? -5.327 -17.726 -61.715 1.00 53.00 215 SER A C 1
ATOM 1759 O O . SER A 1 215 ? -4.320 -17.750 -62.416 1.00 53.00 215 SER A O 1
ATOM 1761 N N . SER A 1 216 ? -5.941 -18.831 -61.283 1.00 53.38 216 SER A N 1
ATOM 1762 C CA . SER A 1 216 ? -5.531 -20.203 -61.616 1.00 53.38 216 SER A CA 1
ATOM 1763 C C . SER A 1 216 ? -6.632 -20.997 -62.336 1.00 53.38 216 SER A C 1
ATOM 1765 O O . SER A 1 216 ? -6.546 -22.222 -62.380 1.00 53.38 216 SER A O 1
ATOM 1767 N N . GLU A 1 217 ? -7.648 -20.319 -62.877 1.00 41.84 217 GLU A N 1
ATOM 1768 C CA . GLU A 1 217 ? -8.626 -20.883 -63.823 1.00 41.84 217 GLU A CA 1
ATOM 1769 C C . GLU A 1 217 ? -8.458 -20.238 -65.199 1.00 41.84 217 GLU A C 1
ATOM 1771 O O . GLU A 1 217 ? -8.250 -19.001 -65.243 1.00 41.84 217 GLU A O 1
#

Organism: Hypothenemus hampei (NCBI:txid57062)

Secondary structure (DSSP, 8-state):
------PPEEEEEEEETTEEEEEEEEHHHHHHHHH-HHHHHHHHHHHHHHHHHHHHHHHHHHHHHHHHHHHHHHHHHHHHHHHH-TTS-PPPTTHHHHHHHHTT------S----S----------------------------TT-------PPPTTHHHHHHHHHHHHHHHHHHHHHHHHHHHHHHHHHHHHHHHHHHHHHHHHHHHHHHTSS--

Sequence (217 aa):
MEKESAEELVEISLNYKGLDLTFIVPLVEAEILLNDDEAAANYVEKMLKRDDVQERSGRREKCRQKFANLQRSYMNFVQNMKKTGSGKRDPPPFFNELQEILGDKDKVNPPYLEDSLSEPTIESESSSSSCEIPINSRQKEIRNRFSSTITSLRPTPNSNKILELLKNQHEEIQKDKRQYMNLLQTAINTQNEQRERFLNLFERNLKKRRHSSSSSE

Solvent-accessible surface area (backbone atoms only — not comparable to full-atom values): 13697 Å² total; per-residue (Å²): 134,84,76,81,73,79,74,57,70,41,80,48,79,47,76,55,97,89,40,83,43,77,45,81,37,43,50,75,55,47,56,48,41,74,75,29,70,67,56,32,52,53,50,53,55,52,50,56,54,48,54,56,49,54,51,52,50,54,53,52,50,53,51,53,54,52,51,54,51,51,53,51,50,49,53,51,50,57,54,45,37,76,74,74,48,84,84,83,68,83,79,55,90,66,46,69,63,47,40,68,76,57,59,75,60,71,79,77,66,71,77,74,83,72,71,87,78,72,80,82,88,82,91,79,90,81,79,91,74,92,78,82,83,84,86,75,87,70,85,72,76,82,71,66,90,74,67,76,76,76,70,72,88,65,80,56,95,60,50,64,60,53,52,51,52,53,49,52,52,51,51,50,55,52,49,53,52,51,53,52,51,51,50,53,51,50,51,52,51,52,51,50,52,52,51,53,55,50,51,53,52,51,53,54,54,55,54,53,58,60,57,66,67,70,73,78,118

pLDDT: mean 76.03, std 18.74, range [31.58, 97.75]

Radius of gyration: 37.82 Å; Cα contacts (8 Å, |Δi|>4): 57; chains: 1; bounding box: 68×53×137 Å

Mean predicted aligned error: 22.14 Å